Protein AF-A0A382P3W4-F1 (afdb_monomer)

Structure (mmCIF, N/CA/C/O backbone):
data_AF-A0A382P3W4-F1
#
_entry.id   AF-A0A382P3W4-F1
#
loop_
_atom_site.group_PDB
_atom_site.id
_atom_site.type_symbol
_atom_site.label_atom_id
_atom_site.label_alt_id
_atom_site.label_comp_id
_atom_site.label_asym_id
_atom_site.label_entity_id
_atom_site.label_seq_id
_atom_site.pdbx_PDB_ins_code
_atom_site.Cartn_x
_atom_site.Cartn_y
_atom_site.Cartn_z
_atom_site.occupancy
_atom_site.B_iso_or_equiv
_atom_site.auth_seq_id
_atom_site.auth_comp_id
_atom_site.auth_asym_id
_atom_site.auth_atom_id
_atom_site.pdbx_PDB_model_num
ATOM 1 N N . MET A 1 1 ? 17.379 -2.092 105.786 1.00 40.69 1 MET A N 1
ATOM 2 C CA . MET A 1 1 ? 16.677 -1.583 104.589 1.00 40.69 1 MET A CA 1
ATOM 3 C C . MET A 1 1 ? 16.853 -2.640 103.509 1.00 40.69 1 MET A C 1
ATOM 5 O O . MET A 1 1 ? 17.850 -2.628 102.807 1.00 40.69 1 MET A O 1
ATOM 9 N N . GLU A 1 2 ? 15.965 -3.634 103.478 1.00 34.41 2 GLU A N 1
ATOM 10 C CA . GLU A 1 2 ? 16.071 -4.791 102.579 1.00 34.41 2 GLU A CA 1
ATOM 11 C C . GLU A 1 2 ? 14.958 -4.724 101.532 1.00 34.41 2 GLU A C 1
ATOM 13 O O . GLU A 1 2 ? 13.775 -4.706 101.871 1.00 34.41 2 GLU A O 1
ATOM 18 N N . ARG A 1 3 ? 15.335 -4.650 100.251 1.00 33.38 3 ARG A N 1
ATOM 19 C CA . ARG A 1 3 ? 14.408 -4.765 99.121 1.00 33.38 3 ARG A CA 1
ATOM 20 C C . ARG A 1 3 ? 14.291 -6.238 98.740 1.00 33.38 3 ARG A C 1
ATOM 22 O O . ARG A 1 3 ? 15.259 -6.827 98.272 1.00 33.38 3 ARG A O 1
ATOM 29 N N . ARG A 1 4 ? 13.098 -6.810 98.900 1.00 34.62 4 ARG A N 1
ATOM 30 C CA . ARG A 1 4 ? 12.712 -8.078 98.268 1.00 34.62 4 ARG A CA 1
ATOM 31 C C . ARG A 1 4 ? 12.120 -7.775 96.892 1.00 34.62 4 ARG A C 1
ATOM 33 O O . ARG A 1 4 ? 11.232 -6.933 96.788 1.00 34.62 4 ARG A O 1
ATOM 40 N N . VAL A 1 5 ? 12.608 -8.452 95.857 1.00 36.97 5 VAL A N 1
ATOM 41 C CA . VAL A 1 5 ? 12.031 -8.441 94.504 1.00 36.97 5 VAL A CA 1
ATOM 42 C C . VAL A 1 5 ? 11.387 -9.805 94.271 1.00 36.97 5 VAL A C 1
ATOM 44 O O . VAL A 1 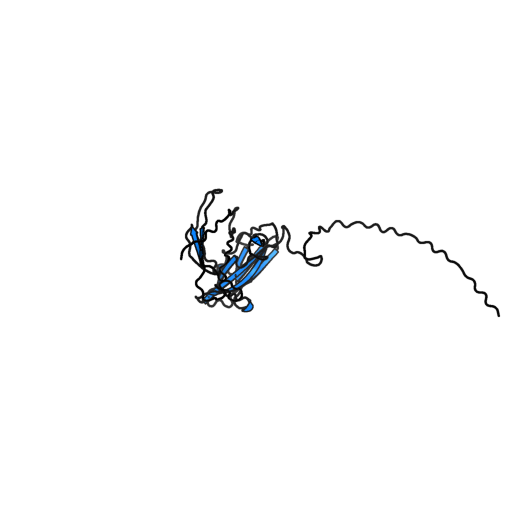5 ? 12.025 -10.830 94.500 1.00 36.97 5 VAL A O 1
ATOM 47 N N . ALA A 1 6 ? 10.122 -9.813 93.853 1.00 33.41 6 ALA A N 1
ATOM 48 C CA . ALA A 1 6 ? 9.396 -11.011 93.443 1.00 33.41 6 ALA A CA 1
ATOM 49 C C . ALA A 1 6 ? 9.406 -11.115 91.909 1.00 33.41 6 ALA A C 1
ATOM 51 O O . ALA A 1 6 ? 9.154 -10.122 91.228 1.00 33.41 6 ALA A O 1
ATOM 52 N N . LEU A 1 7 ? 9.682 -12.308 91.375 1.00 31.94 7 LEU A N 1
ATOM 53 C CA . LEU A 1 7 ? 9.477 -12.637 89.961 1.00 31.94 7 LEU A CA 1
ATOM 54 C C . LEU A 1 7 ? 8.083 -13.251 89.784 1.00 31.94 7 LEU A C 1
ATOM 56 O O . LEU A 1 7 ? 7.731 -14.191 90.495 1.00 31.94 7 LEU A O 1
ATOM 60 N N . ALA A 1 8 ? 7.325 -12.759 88.805 1.00 31.58 8 ALA A N 1
ATOM 61 C CA . ALA A 1 8 ? 6.090 -13.376 88.331 1.00 31.58 8 ALA A CA 1
ATOM 62 C C . ALA A 1 8 ? 6.316 -13.939 86.920 1.00 31.58 8 ALA A C 1
ATOM 64 O O . ALA A 1 8 ? 6.800 -13.229 86.039 1.00 31.58 8 ALA A O 1
ATOM 65 N N . LEU A 1 9 ? 5.971 -15.213 86.713 1.00 30.81 9 LEU A N 1
ATOM 66 C CA . LEU A 1 9 ? 5.936 -15.858 85.399 1.00 30.81 9 LEU A CA 1
ATOM 67 C C . LEU A 1 9 ? 4.521 -15.709 84.820 1.00 30.81 9 LEU A C 1
ATOM 69 O O . LEU A 1 9 ? 3.561 -16.193 85.418 1.00 30.81 9 LEU A O 1
ATOM 73 N N . GLY A 1 10 ? 4.389 -15.051 83.668 1.00 32.00 10 GLY A N 1
ATOM 74 C CA . GLY A 1 10 ? 3.145 -14.995 82.896 1.00 32.00 10 GLY A CA 1
ATOM 75 C C . GLY A 1 10 ? 3.187 -15.986 81.733 1.00 32.00 10 GLY A C 1
ATOM 76 O O . GLY A 1 10 ? 4.099 -15.932 80.913 1.00 32.00 10 GLY A O 1
ATOM 77 N N . VAL A 1 11 ? 2.206 -16.887 81.662 1.00 36.84 11 VAL A N 1
ATOM 78 C CA . VAL A 1 11 ? 1.989 -17.797 80.526 1.00 36.84 11 VAL A CA 1
ATOM 79 C C . VAL A 1 11 ? 1.172 -17.061 79.462 1.00 36.84 11 VAL A C 1
ATOM 81 O O . VAL A 1 11 ? 0.103 -16.538 79.766 1.00 36.84 11 VAL A O 1
ATOM 84 N N . ILE A 1 12 ? 1.660 -17.027 78.220 1.00 37.22 12 ILE A N 1
ATOM 85 C CA . ILE A 1 12 ? 0.939 -16.471 77.067 1.00 37.22 12 ILE A CA 1
ATOM 86 C C . ILE A 1 12 ? 0.328 -17.632 76.277 1.00 37.22 12 ILE A C 1
ATOM 88 O O . ILE A 1 12 ? 1.046 -18.462 75.726 1.00 37.22 12 ILE A O 1
ATOM 92 N N . THR A 1 13 ? -1.000 -17.683 76.208 1.00 38.38 13 THR A N 1
ATOM 93 C CA . THR A 1 13 ? -1.757 -18.549 75.294 1.00 38.38 13 THR A CA 1
ATOM 94 C C . THR A 1 13 ? -1.927 -17.860 73.941 1.00 38.38 13 THR A C 1
ATOM 96 O O . THR A 1 13 ? -2.523 -16.787 73.867 1.00 38.38 13 THR A O 1
ATOM 99 N N . THR A 1 14 ? -1.433 -18.473 72.866 1.00 38.75 14 THR A N 1
ATOM 100 C CA . THR A 1 14 ? -1.623 -18.022 71.480 1.00 38.75 14 THR A CA 1
ATOM 101 C C . THR A 1 14 ? -2.891 -18.633 70.875 1.00 38.75 14 THR A C 1
ATOM 103 O O . THR A 1 14 ? -3.050 -19.850 70.837 1.00 38.75 14 THR A O 1
ATOM 106 N N . ALA A 1 15 ? -3.798 -17.787 70.379 1.00 41.94 15 ALA A N 1
ATOM 107 C CA . ALA A 1 15 ? -4.936 -18.198 69.558 1.00 41.94 15 ALA A CA 1
ATOM 108 C C . ALA A 1 15 ? -4.537 -18.159 68.072 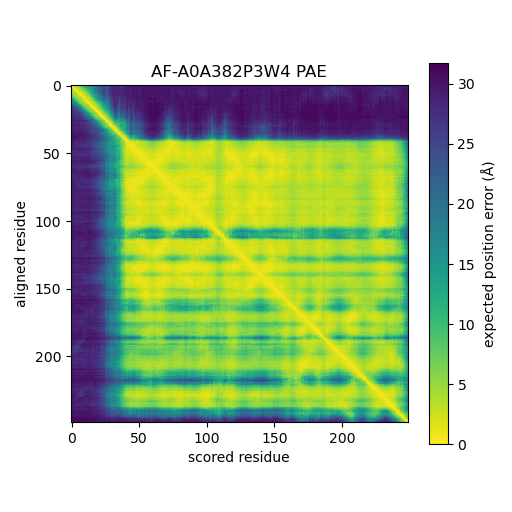1.00 41.94 15 ALA A C 1
ATOM 110 O O . ALA A 1 15 ? -4.034 -17.144 67.591 1.00 41.94 15 ALA A O 1
ATOM 111 N N . ALA A 1 16 ? -4.743 -19.262 67.349 1.00 39.56 16 ALA A N 1
ATOM 112 C CA . ALA A 1 16 ? -4.451 -19.363 65.922 1.00 39.56 16 ALA A CA 1
ATOM 113 C C . ALA A 1 16 ? -5.629 -18.829 65.089 1.00 39.56 16 ALA A C 1
ATOM 115 O O . ALA A 1 16 ? -6.742 -19.342 65.183 1.00 39.56 16 ALA A O 1
ATOM 116 N N . VAL A 1 17 ? -5.375 -17.816 64.257 1.00 42.81 17 VAL A N 1
ATOM 117 C CA . VAL A 1 17 ? -6.315 -17.325 63.238 1.00 42.81 17 VAL A CA 1
ATOM 118 C C . VAL A 1 17 ? -6.066 -18.097 61.945 1.00 42.81 17 VAL A C 1
ATOM 120 O O . VAL A 1 17 ? -4.972 -18.051 61.386 1.00 42.81 17 VAL A O 1
ATOM 123 N N . SER A 1 18 ? -7.075 -18.822 61.470 1.00 41.94 18 SER A N 1
ATOM 124 C CA . SER A 1 18 ? -7.036 -19.532 60.191 1.00 41.94 18 SER A CA 1
ATOM 125 C C . SER A 1 18 ? -7.330 -18.554 59.051 1.00 41.94 18 SER A C 1
ATOM 127 O O . SER A 1 18 ? -8.461 -18.104 58.895 1.00 41.94 18 SER A O 1
ATOM 129 N N . ILE A 1 19 ? -6.319 -18.216 58.248 1.00 47.69 19 ILE A N 1
ATOM 130 C CA . ILE A 1 19 ? -6.498 -17.461 57.002 1.00 47.69 19 ILE A CA 1
ATOM 131 C C . ILE A 1 19 ? -6.878 -18.465 55.912 1.00 47.69 19 ILE A C 1
ATOM 133 O O . ILE A 1 19 ? -6.035 -19.218 55.426 1.00 47.69 19 ILE A O 1
ATOM 137 N N . SER A 1 20 ? -8.151 -18.505 55.530 1.00 46.34 20 SER A N 1
ATOM 138 C CA . SER A 1 20 ? -8.596 -19.230 54.340 1.00 46.34 20 SER A CA 1
ATOM 139 C C . SER A 1 20 ? -8.242 -18.416 53.093 1.00 46.34 20 SER A C 1
ATOM 141 O O . SER A 1 20 ? -8.909 -17.429 52.783 1.00 46.34 20 SER A O 1
ATOM 143 N N . ALA A 1 21 ? -7.185 -18.818 52.389 1.00 45.47 21 ALA A N 1
ATOM 144 C CA . ALA A 1 21 ? -6.841 -18.278 51.079 1.00 45.47 21 ALA A CA 1
ATOM 145 C C . ALA A 1 21 ? -7.735 -18.926 50.012 1.00 45.47 21 ALA A C 1
ATOM 147 O O . ALA A 1 21 ? -7.603 -20.114 49.721 1.00 45.47 21 ALA A O 1
ATOM 148 N N . ILE A 1 22 ? -8.652 -18.155 49.430 1.00 46.03 22 ILE A N 1
ATOM 149 C CA . ILE A 1 22 ? -9.324 -18.550 48.189 1.00 46.03 22 ILE A CA 1
ATOM 150 C C . ILE A 1 22 ? -8.324 -18.282 47.054 1.00 46.03 22 ILE A C 1
ATOM 152 O O . ILE A 1 22 ? -7.897 -17.134 46.910 1.00 46.03 22 ILE A O 1
ATOM 156 N N . PRO A 1 23 ? -7.915 -19.278 46.249 1.00 48.25 23 PRO A N 1
ATOM 157 C CA . PRO A 1 23 ? -7.100 -19.000 45.078 1.00 48.25 23 PRO A CA 1
ATOM 158 C C . PRO A 1 23 ? -7.958 -18.275 44.036 1.00 48.25 23 PRO A C 1
ATOM 160 O O . PRO A 1 23 ? -8.970 -18.794 43.565 1.00 48.25 23 PRO A O 1
ATOM 163 N N . LEU A 1 24 ? -7.551 -17.059 43.679 1.00 41.38 24 LEU A N 1
ATOM 164 C CA . LEU A 1 24 ? -8.133 -16.283 42.590 1.00 41.38 24 LEU A CA 1
ATOM 165 C C . LEU A 1 24 ? -7.710 -16.924 41.255 1.00 41.38 24 LEU A C 1
ATOM 167 O O . LEU A 1 24 ? -6.640 -16.634 40.724 1.00 41.38 24 LEU A O 1
ATOM 171 N N . GLN A 1 25 ? -8.520 -17.833 40.716 1.00 50.22 25 GLN A N 1
ATOM 172 C CA . GLN A 1 25 ? -8.322 -18.359 39.363 1.00 50.22 25 GLN A CA 1
ATOM 173 C C . GLN A 1 25 ? -8.810 -17.331 38.332 1.00 50.22 25 GLN A C 1
ATOM 175 O O . GLN A 1 25 ? -9.924 -17.428 37.834 1.00 50.22 25 GLN A O 1
ATOM 180 N N . ALA A 1 26 ? -7.995 -16.314 38.041 1.00 45.06 26 ALA A N 1
ATOM 181 C CA . ALA A 1 26 ? -8.271 -15.363 36.957 1.00 45.06 26 ALA A CA 1
ATOM 182 C C . ALA A 1 26 ? -6.999 -14.705 36.390 1.00 45.06 26 ALA A C 1
ATOM 184 O O . ALA A 1 26 ? -6.986 -13.514 36.092 1.00 45.06 26 ALA A O 1
ATOM 185 N N . GLN A 1 27 ? -5.910 -15.460 36.243 1.00 43.75 27 GLN A N 1
ATOM 186 C CA . GLN A 1 27 ? -4.739 -15.004 35.491 1.00 43.75 27 GLN A CA 1
ATOM 187 C C . GLN A 1 27 ? -4.311 -16.117 34.541 1.00 43.75 27 GLN A C 1
ATOM 189 O O . GLN A 1 27 ? -3.552 -17.015 34.896 1.00 43.75 27 GLN A O 1
ATOM 194 N N . SER A 1 28 ? -4.846 -16.086 33.322 1.00 42.62 28 SER A N 1
ATOM 195 C CA . SER A 1 28 ? -4.280 -16.840 32.209 1.00 42.62 28 SER A CA 1
ATOM 196 C C . SER A 1 28 ? -2.929 -16.214 31.861 1.00 42.62 28 SER A C 1
ATOM 198 O O . SER A 1 28 ? -2.849 -15.237 31.117 1.00 42.62 28 SER A O 1
ATOM 200 N N . PHE A 1 29 ? -1.864 -16.745 32.455 1.00 47.16 29 PHE A N 1
ATOM 201 C CA . PHE A 1 29 ? -0.493 -16.413 32.095 1.00 47.16 29 PHE A CA 1
ATOM 202 C C . PHE A 1 29 ? -0.205 -16.951 30.689 1.00 47.16 29 PHE A C 1
ATOM 204 O O . PHE A 1 29 ? -0.237 -18.161 30.479 1.00 47.16 29 PHE A O 1
ATOM 211 N N . ILE A 1 30 ? 0.108 -16.070 29.736 1.00 46.91 30 ILE A N 1
ATOM 212 C CA . ILE A 1 30 ? 0.770 -16.467 28.487 1.00 46.91 30 ILE A CA 1
ATOM 213 C C . ILE A 1 30 ? 2.276 -16.262 28.706 1.00 46.91 30 ILE A C 1
ATOM 215 O O . ILE A 1 30 ? 2.705 -15.112 28.841 1.00 46.91 30 ILE A O 1
ATOM 219 N N . PRO A 1 31 ? 3.097 -17.327 28.779 1.00 42.88 31 PRO A N 1
ATOM 220 C CA . PRO A 1 31 ? 4.537 -17.187 28.959 1.00 42.88 31 PRO A CA 1
ATOM 221 C C . PRO A 1 31 ? 5.157 -16.430 27.776 1.00 42.88 31 PRO A C 1
ATOM 223 O O . PRO A 1 31 ? 4.953 -16.790 26.619 1.00 42.88 31 PRO A O 1
ATOM 226 N N . GLY A 1 32 ? 5.942 -15.389 28.051 1.00 49.78 32 GLY A N 1
ATOM 227 C CA . GLY A 1 32 ? 6.683 -14.648 27.032 1.00 49.78 32 GLY A CA 1
ATOM 228 C C . GLY A 1 32 ? 7.863 -13.887 27.633 1.00 49.78 32 GLY A C 1
ATOM 229 O O . GLY A 1 32 ? 7.818 -13.478 28.788 1.00 49.78 32 GLY A O 1
ATOM 230 N N . ALA A 1 33 ? 8.913 -13.673 26.837 1.00 48.56 33 ALA A N 1
ATOM 231 C CA . ALA A 1 33 ? 10.212 -13.122 27.252 1.00 48.56 33 ALA A CA 1
ATOM 232 C C . ALA A 1 33 ? 10.212 -11.677 27.820 1.00 48.56 33 ALA A C 1
ATOM 234 O O . ALA A 1 33 ? 11.281 -11.125 28.050 1.00 48.56 33 ALA A O 1
ATOM 235 N N . ALA A 1 34 ? 9.048 -11.052 28.029 1.00 47.75 34 ALA A N 1
ATOM 236 C CA . ALA A 1 34 ? 8.911 -9.625 28.345 1.00 47.75 34 ALA A CA 1
ATOM 237 C C . ALA A 1 34 ? 8.453 -9.310 29.789 1.00 47.75 34 ALA A C 1
ATOM 239 O O . ALA A 1 34 ? 8.269 -8.143 30.119 1.00 47.75 34 ALA A O 1
ATOM 240 N N . GLY A 1 35 ? 8.300 -10.311 30.665 1.00 46.81 35 GLY A N 1
ATOM 241 C CA . GLY A 1 35 ? 7.974 -10.094 32.085 1.00 46.81 35 GLY A CA 1
ATOM 242 C C . GLY A 1 35 ? 6.530 -9.639 32.368 1.00 46.81 35 GLY A C 1
ATOM 243 O O . GLY A 1 35 ? 5.686 -9.613 31.477 1.00 46.81 35 GLY A O 1
ATOM 244 N N . THR A 1 36 ? 6.246 -9.335 33.641 1.00 45.81 36 THR A N 1
ATOM 245 C CA . THR A 1 36 ? 4.898 -9.099 34.207 1.00 45.81 36 THR A CA 1
ATOM 246 C C . THR A 1 36 ? 4.382 -7.661 34.099 1.00 45.81 36 THR A C 1
ATOM 248 O O . THR A 1 36 ? 3.189 -7.444 34.273 1.00 45.81 36 THR A O 1
ATOM 251 N N . GLU A 1 37 ? 5.246 -6.695 33.778 1.00 48.22 37 GLU A N 1
ATOM 252 C CA . GLU A 1 37 ? 4.906 -5.258 33.742 1.00 48.22 37 GLU A CA 1
ATOM 253 C C . GLU A 1 37 ? 4.649 -4.724 32.324 1.00 48.22 37 GLU A C 1
ATOM 255 O O . GLU A 1 37 ? 4.260 -3.572 32.140 1.00 48.22 37 GLU A O 1
ATOM 260 N N . MET A 1 38 ? 4.867 -5.547 31.296 1.00 48.28 38 MET A N 1
ATOM 261 C CA . MET A 1 38 ? 4.610 -5.157 29.916 1.00 48.28 38 MET A CA 1
ATOM 262 C C . MET A 1 38 ? 3.224 -5.653 29.514 1.00 48.28 38 MET A C 1
ATOM 264 O O . MET A 1 38 ? 3.012 -6.855 29.338 1.00 48.28 38 MET A O 1
ATOM 268 N N . VAL A 1 39 ? 2.276 -4.730 29.329 1.00 51.50 39 VAL A N 1
ATOM 269 C CA . VAL A 1 39 ? 1.021 -5.052 28.645 1.00 51.50 39 VAL A CA 1
ATOM 270 C C . VAL A 1 39 ? 1.401 -5.546 27.250 1.00 51.50 39 VAL A C 1
ATOM 272 O O . VAL A 1 39 ? 1.804 -4.779 26.378 1.00 51.50 39 VAL A O 1
ATOM 275 N N . ARG A 1 40 ? 1.340 -6.864 27.033 1.00 60.84 40 ARG A N 1
ATOM 276 C CA . ARG A 1 40 ? 1.383 -7.412 25.678 1.00 60.84 40 ARG A CA 1
ATOM 277 C C . ARG A 1 40 ? 0.125 -6.904 24.992 1.00 60.84 40 ARG A C 1
ATOM 279 O O . ARG A 1 40 ? -0.949 -7.407 25.296 1.00 60.84 40 ARG A O 1
ATOM 286 N N . ASN A 1 41 ? 0.260 -5.937 24.096 1.00 76.06 41 ASN A N 1
ATOM 287 C CA . ASN A 1 41 ? -0.849 -5.516 23.236 1.00 76.06 41 ASN A CA 1
ATOM 288 C C . ASN A 1 41 ? -1.150 -6.576 22.165 1.00 76.06 41 ASN A C 1
ATOM 290 O O . ASN A 1 41 ? -2.241 -6.612 21.623 1.00 76.06 41 ASN A O 1
ATOM 294 N N . LEU A 1 42 ? -0.204 -7.487 21.905 1.00 87.81 42 LEU A N 1
ATOM 295 C CA . LEU A 1 42 ? -0.415 -8.600 20.987 1.00 87.81 42 LEU A CA 1
ATOM 296 C C . LEU A 1 42 ? -1.250 -9.713 21.633 1.00 87.81 42 LEU A C 1
ATOM 298 O O . LEU A 1 42 ? -0.937 -10.181 22.740 1.00 87.81 42 LEU A O 1
ATOM 302 N N . ARG A 1 43 ? -2.282 -10.164 20.921 1.00 89.69 43 ARG A N 1
ATOM 303 C CA . ARG A 1 43 ? -3.161 -11.293 21.280 1.00 89.69 43 ARG A CA 1
ATOM 304 C C . ARG A 1 43 ? -3.349 -12.201 20.062 1.00 89.69 43 ARG A C 1
ATOM 306 O O . ARG A 1 43 ? -3.065 -11.758 18.961 1.00 89.69 43 ARG A O 1
ATOM 313 N N . PRO A 1 44 ? -3.809 -13.453 20.221 1.00 91.06 44 PRO A N 1
ATOM 314 C CA . PRO A 1 44 ? -4.176 -14.287 19.074 1.00 91.06 44 PRO A CA 1
ATOM 315 C C . PRO A 1 44 ? -5.210 -13.621 18.150 1.00 91.06 44 PRO A C 1
ATOM 317 O O . PRO A 1 44 ? -5.002 -13.584 16.939 1.00 91.06 44 PRO A O 1
ATOM 320 N N . SER A 1 45 ? -6.258 -13.035 18.734 1.00 94.19 45 SER A N 1
ATOM 321 C CA . SER A 1 45 ? -7.378 -12.385 18.045 1.00 94.19 45 SER A CA 1
ATOM 322 C C . SER A 1 45 ? -8.029 -11.291 18.911 1.00 94.19 45 SER A C 1
ATOM 324 O O . SER A 1 45 ? -7.688 -11.138 20.096 1.00 94.19 45 SER A O 1
ATOM 326 N N . GLY A 1 46 ? -8.982 -10.555 18.333 1.00 91.69 46 GLY A N 1
ATOM 327 C CA . GLY A 1 46 ? -9.811 -9.541 18.987 1.00 91.69 46 GLY A CA 1
ATOM 328 C C . GLY A 1 46 ? -9.079 -8.235 19.289 1.00 91.69 46 GLY A C 1
ATOM 329 O O . GLY A 1 46 ? -9.414 -7.548 20.254 1.00 91.69 46 GLY A O 1
ATOM 330 N N . GLN A 1 47 ? -8.006 -7.930 18.562 1.00 93.00 47 GLN A N 1
ATOM 331 C CA . GLN A 1 47 ? -7.280 -6.662 18.643 1.00 93.00 47 GLN A CA 1
ATOM 332 C C . GLN A 1 47 ? -7.487 -5.844 17.368 1.00 93.00 47 GLN A C 1
ATOM 334 O O . GLN A 1 47 ? -7.762 -6.409 16.313 1.00 93.00 47 GLN A O 1
ATOM 339 N N . PRO A 1 48 ? -7.336 -4.514 17.428 1.00 94.62 48 PRO A N 1
ATOM 340 C CA . PRO A 1 48 ? -7.506 -3.682 16.249 1.00 94.62 48 PRO A CA 1
ATOM 341 C C . PRO A 1 48 ? -6.326 -3.808 15.280 1.00 94.62 48 PRO A C 1
ATOM 343 O O . PRO A 1 48 ? -5.221 -4.248 15.626 1.00 94.62 48 PRO A O 1
ATOM 346 N N . VAL A 1 49 ? -6.549 -3.295 14.074 1.00 96.56 49 VAL A N 1
ATOM 347 C CA . VAL A 1 49 ? -5.481 -2.887 13.166 1.00 96.56 49 VAL A CA 1
ATOM 348 C C . VAL A 1 49 ? -5.268 -1.377 13.257 1.00 96.56 49 VAL A C 1
ATOM 350 O O . VAL A 1 49 ? -6.213 -0.593 13.225 1.00 96.56 49 VAL A O 1
ATOM 353 N N . ILE A 1 50 ? -4.006 -0.969 13.391 1.00 97.19 50 ILE A N 1
ATOM 354 C CA . ILE A 1 50 ? -3.613 0.434 13.530 1.00 97.19 50 ILE A CA 1
ATOM 355 C C . ILE A 1 50 ? -3.048 0.938 12.195 1.00 97.19 50 ILE A C 1
ATOM 357 O O . ILE A 1 50 ? -2.028 0.392 11.756 1.00 97.19 50 ILE A O 1
ATOM 361 N N . PRO A 1 51 ? -3.648 1.965 11.561 1.00 98.31 51 PRO A N 1
ATOM 362 C CA . PRO A 1 51 ? -3.074 2.608 10.386 1.00 98.31 51 PRO A CA 1
ATOM 363 C C . PRO A 1 51 ? -1.891 3.490 10.800 1.00 98.31 51 PRO A C 1
ATOM 365 O O . PRO A 1 51 ? -1.889 4.106 11.869 1.00 98.31 51 PRO A O 1
ATOM 368 N N . LEU A 1 52 ? -0.851 3.531 9.971 1.00 98.12 52 LEU A N 1
ATOM 369 C CA . LEU A 1 52 ? 0.415 4.191 10.282 1.00 98.12 52 LEU A CA 1
ATOM 370 C C . LEU A 1 52 ? 0.926 4.974 9.072 1.00 98.12 52 LEU A C 1
ATOM 372 O O . LEU A 1 52 ? 0.901 4.487 7.946 1.00 98.12 52 LEU A O 1
ATOM 376 N N . PHE A 1 53 ? 1.442 6.173 9.326 1.00 98.00 53 PHE A N 1
ATOM 377 C CA . PHE A 1 53 ? 2.206 6.949 8.361 1.00 98.00 53 PHE A CA 1
ATOM 378 C C . PHE A 1 53 ? 3.680 6.600 8.548 1.00 98.00 53 PHE A C 1
ATOM 380 O O . PHE A 1 53 ? 4.256 6.862 9.607 1.00 98.00 53 PHE A O 1
ATOM 387 N N . ASP A 1 54 ? 4.268 5.951 7.547 1.00 95.88 54 ASP A N 1
ATOM 388 C CA . ASP A 1 54 ? 5.670 5.529 7.588 1.00 95.88 54 ASP A CA 1
ATOM 389 C C . ASP A 1 54 ? 6.624 6.651 7.173 1.00 95.88 54 ASP A C 1
ATOM 391 O O . ASP A 1 54 ? 7.800 6.615 7.532 1.00 95.88 54 ASP A O 1
ATOM 395 N N . GLY A 1 55 ? 6.112 7.644 6.445 1.00 96.56 55 GLY A N 1
ATOM 396 C CA . GLY A 1 55 ? 6.855 8.812 5.999 1.00 96.56 55 GLY A CA 1
ATOM 397 C C . GLY A 1 55 ? 6.524 9.204 4.564 1.00 96.56 55 GLY A C 1
ATOM 398 O O . GLY A 1 55 ? 5.647 8.622 3.925 1.00 96.56 55 GLY A O 1
ATOM 399 N N . TRP A 1 56 ? 7.231 10.203 4.052 1.00 96.56 56 TRP A N 1
ATOM 400 C CA . TRP A 1 56 ? 7.019 10.753 2.716 1.00 96.56 56 TRP A CA 1
ATOM 401 C C . TRP A 1 56 ? 8.302 10.752 1.893 1.00 96.56 56 TRP A C 1
ATOM 403 O O . TRP A 1 56 ? 9.396 10.742 2.448 1.00 96.56 56 TRP A O 1
ATOM 413 N N . TYR A 1 57 ? 8.192 10.789 0.570 1.00 94.94 57 TYR A N 1
ATOM 414 C CA . TYR A 1 57 ? 9.347 10.874 -0.323 1.00 94.94 57 TYR A CA 1
ATOM 415 C C . TYR A 1 57 ? 9.050 11.771 -1.536 1.00 94.94 57 TYR A C 1
ATOM 417 O O . TYR A 1 57 ? 7.912 11.803 -2.008 1.00 94.94 57 TYR A O 1
ATOM 425 N N . PRO A 1 58 ? 10.049 12.520 -2.038 1.00 93.94 58 PRO A N 1
ATOM 426 C CA . PRO A 1 58 ? 9.893 13.337 -3.236 1.00 93.94 58 PRO A CA 1
ATOM 427 C C . PRO A 1 58 ? 9.978 12.485 -4.508 1.00 93.94 58 PRO A C 1
ATOM 429 O O . PRO A 1 58 ? 10.774 11.547 -4.583 1.00 93.94 58 PRO A O 1
ATOM 432 N N . ASN A 1 59 ? 9.209 12.862 -5.527 1.00 92.19 59 ASN A N 1
ATOM 433 C CA . ASN A 1 59 ? 9.295 12.308 -6.875 1.00 92.19 59 ASN A CA 1
ATOM 434 C C . ASN A 1 59 ? 10.016 13.285 -7.829 1.00 92.19 59 ASN A C 1
ATOM 436 O O . ASN A 1 59 ? 10.019 14.495 -7.587 1.00 92.19 59 ASN A O 1
ATOM 440 N N . PRO A 1 60 ? 10.609 12.800 -8.941 1.00 90.00 60 PRO A N 1
ATOM 441 C CA . PRO A 1 60 ? 11.328 13.655 -9.895 1.00 90.00 60 PRO A CA 1
ATOM 442 C C . PRO A 1 60 ? 10.479 14.749 -10.558 1.00 90.00 60 PRO A C 1
ATOM 444 O O . PRO A 1 60 ? 11.017 15.771 -10.976 1.00 90.00 60 PRO A O 1
ATOM 447 N N . ASP A 1 61 ? 9.166 14.542 -10.664 1.00 91.88 61 ASP A N 1
ATOM 448 C CA . ASP A 1 61 ? 8.211 15.498 -11.236 1.00 91.88 61 ASP A CA 1
ATOM 449 C C . ASP A 1 61 ? 7.745 16.575 -10.235 1.00 91.88 61 ASP A C 1
ATOM 451 O O . ASP A 1 61 ? 6.932 17.432 -10.580 1.00 91.88 61 ASP A O 1
ATOM 455 N N . GLY A 1 62 ? 8.271 16.550 -9.005 1.00 93.06 62 GLY A N 1
ATOM 456 C CA . GLY A 1 62 ? 7.922 17.471 -7.924 1.00 93.06 62 GLY A CA 1
ATOM 457 C C . GLY A 1 62 ? 6.692 17.058 -7.111 1.00 93.06 62 GLY A C 1
ATOM 458 O O . GLY A 1 62 ? 6.356 17.749 -6.148 1.00 93.06 62 GLY A O 1
ATOM 459 N N . SER A 1 63 ? 6.016 15.962 -7.473 1.00 94.62 63 SER A N 1
ATOM 460 C CA . SER A 1 63 ? 5.004 15.347 -6.611 1.00 94.62 63 SER A CA 1
ATOM 461 C C . SER A 1 63 ? 5.666 14.673 -5.405 1.00 94.62 63 SER A C 1
ATOM 463 O O . SER A 1 63 ? 6.888 14.496 -5.355 1.00 94.62 63 SER A O 1
ATOM 465 N N . HIS A 1 64 ? 4.865 14.294 -4.414 1.00 95.31 64 HIS A N 1
ATOM 466 C CA . HIS A 1 64 ? 5.357 13.596 -3.231 1.00 95.31 64 HIS A CA 1
ATOM 467 C C . HIS A 1 64 ? 4.498 12.375 -2.939 1.00 95.31 64 HIS A C 1
ATOM 469 O O . HIS A 1 64 ? 3.272 12.455 -2.940 1.00 95.31 64 HIS A O 1
ATOM 475 N N . GLY A 1 65 ? 5.139 11.248 -2.647 1.00 95.06 65 GLY A N 1
ATOM 476 C CA . GLY A 1 65 ? 4.446 10.072 -2.144 1.00 95.06 65 GLY A CA 1
ATOM 477 C C . GLY A 1 65 ? 4.358 10.090 -0.624 1.00 95.06 65 GLY A C 1
ATOM 478 O O . GLY A 1 65 ? 5.352 10.316 0.064 1.00 95.06 65 GLY A O 1
ATOM 479 N N . LEU A 1 66 ? 3.166 9.828 -0.099 1.00 96.69 66 LEU A N 1
ATOM 480 C CA . LEU A 1 66 ? 2.873 9.620 1.314 1.00 96.69 66 LEU A CA 1
ATOM 481 C C . LEU A 1 66 ? 2.689 8.123 1.546 1.00 96.69 66 LEU A C 1
ATOM 483 O O . LEU A 1 66 ? 1.738 7.535 1.039 1.00 96.69 66 LEU A O 1
ATOM 487 N N . CYS A 1 67 ? 3.608 7.509 2.284 1.00 95.44 67 CYS A N 1
ATOM 488 C CA . CYS A 1 67 ? 3.669 6.066 2.465 1.00 95.44 67 CYS A CA 1
ATOM 489 C C . CYS A 1 67 ? 2.910 5.629 3.718 1.00 95.44 67 CYS A C 1
ATOM 491 O O . CYS A 1 67 ? 3.193 6.112 4.822 1.00 95.44 67 CYS A O 1
ATOM 493 N N . PHE A 1 68 ? 1.998 4.671 3.564 1.00 97.50 68 PHE A N 1
ATOM 494 C CA . PHE A 1 68 ? 1.181 4.163 4.660 1.00 97.50 68 PHE A CA 1
ATOM 495 C C . PHE A 1 68 ? 1.399 2.670 4.883 1.00 97.50 68 PHE A C 1
ATOM 497 O O . PHE A 1 68 ? 1.429 1.861 3.952 1.00 97.50 68 PHE A O 1
ATOM 504 N N . GLY A 1 69 ? 1.507 2.302 6.151 1.00 96.25 69 GLY A N 1
ATOM 505 C CA . GLY A 1 69 ? 1.599 0.929 6.622 1.00 96.25 69 GLY A CA 1
ATOM 506 C C . GLY A 1 69 ? 0.547 0.654 7.684 1.00 96.25 69 GLY A C 1
ATOM 507 O O . GLY A 1 69 ? -0.188 1.545 8.106 1.00 96.25 69 GLY A O 1
ATOM 508 N N . TYR A 1 70 ? 0.486 -0.579 8.164 1.00 97.31 70 TYR A N 1
ATOM 509 C CA . TYR A 1 70 ? -0.434 -0.943 9.234 1.00 97.31 70 TYR A CA 1
ATOM 510 C C . TYR A 1 70 ? 0.197 -1.925 10.210 1.00 97.31 70 TYR A C 1
ATOM 512 O O . TYR A 1 70 ? 1.130 -2.664 9.883 1.00 97.31 70 TYR A O 1
ATOM 520 N N . PHE A 1 71 ? -0.351 -1.958 11.422 1.00 95.69 71 PHE A N 1
ATOM 521 C CA . PHE A 1 71 ? -0.007 -2.942 12.435 1.00 95.69 71 PHE A CA 1
ATOM 522 C C . PHE A 1 71 ? -1.274 -3.635 12.924 1.00 95.69 71 PHE A C 1
ATOM 524 O O . PHE A 1 71 ? -2.044 -3.067 13.695 1.00 95.69 71 PHE A O 1
ATOM 531 N N . ASN A 1 72 ? -1.482 -4.866 12.460 1.00 95.25 72 ASN A N 1
ATOM 532 C CA . ASN A 1 72 ? -2.471 -5.760 13.036 1.00 95.25 72 ASN A CA 1
ATOM 533 C C . ASN A 1 72 ? -1.915 -6.294 14.365 1.00 95.25 72 ASN A C 1
ATOM 535 O O . ASN A 1 72 ? -0.872 -6.947 14.384 1.00 95.25 72 ASN A O 1
ATOM 539 N N . LEU A 1 73 ? -2.581 -5.983 15.477 1.00 93.06 73 LEU A N 1
ATOM 540 C CA . LEU A 1 73 ? -2.153 -6.413 16.811 1.00 93.06 73 LEU A CA 1
ATOM 541 C C . LEU A 1 73 ? -2.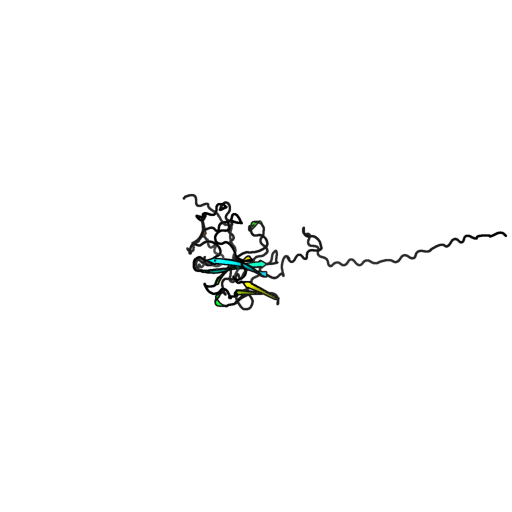533 -7.878 17.120 1.00 93.06 73 LEU A C 1
ATOM 543 O O . LEU A 1 73 ? -2.254 -8.373 18.217 1.00 93.06 73 LEU A O 1
ATOM 547 N N . ASN A 1 74 ? -3.122 -8.585 16.154 1.00 93.44 74 ASN A N 1
ATOM 548 C CA . ASN A 1 74 ? -3.436 -10.004 16.233 1.00 93.44 74 ASN A CA 1
ATOM 549 C C . ASN A 1 74 ? -2.294 -10.879 15.708 1.00 93.44 74 ASN A C 1
ATOM 551 O O . ASN A 1 74 ? -1.682 -10.590 14.681 1.00 93.44 74 ASN A O 1
ATOM 555 N N . LEU A 1 75 ? -2.021 -11.976 16.412 1.00 91.62 75 LEU A N 1
ATOM 556 C CA . LEU A 1 75 ? -1.003 -12.964 16.052 1.00 91.62 75 LEU A CA 1
ATOM 557 C C . LEU A 1 75 ? -1.523 -14.011 15.058 1.00 91.62 75 LEU A C 1
ATOM 559 O O . LEU A 1 75 ? -0.716 -14.613 14.359 1.00 91.62 75 LEU A O 1
ATOM 563 N N . GLU A 1 76 ? -2.838 -14.239 15.010 1.00 93.00 76 GLU A N 1
ATOM 564 C CA . GLU A 1 76 ? -3.462 -15.294 14.197 1.00 93.00 76 GLU A CA 1
ATOM 565 C C . GLU A 1 76 ? -4.622 -14.768 13.340 1.00 93.00 76 GLU A C 1
ATOM 567 O O . GLU A 1 76 ? -4.846 -15.258 12.236 1.00 93.00 76 GLU A O 1
ATOM 572 N N . GLU A 1 77 ? -5.349 -13.757 13.819 1.00 94.62 77 GLU A N 1
ATOM 573 C CA . GLU A 1 77 ? -6.521 -13.220 13.127 1.00 94.62 77 GLU A CA 1
ATOM 574 C C . GLU A 1 77 ? -6.168 -12.257 11.987 1.00 94.62 77 GLU A C 1
ATOM 576 O O . GLU A 1 77 ? -5.512 -11.228 12.176 1.00 94.62 77 GLU A O 1
ATOM 581 N N . VAL A 1 78 ? -6.665 -12.588 10.796 1.00 95.25 78 VAL A N 1
ATOM 582 C CA . VAL A 1 78 ? -6.759 -11.671 9.658 1.00 95.25 78 VAL A CA 1
ATOM 583 C C . VAL A 1 78 ? -8.013 -10.822 9.847 1.00 95.25 78 VAL A C 1
ATOM 585 O O . VAL A 1 78 ? -9.087 -11.370 10.086 1.00 95.25 78 VAL A O 1
ATOM 588 N N . LEU A 1 79 ? -7.894 -9.503 9.702 1.00 96.50 79 LEU A N 1
ATOM 589 C CA . LEU A 1 79 ? -9.054 -8.610 9.690 1.00 96.50 79 LEU A CA 1
ATOM 590 C C . LEU A 1 79 ? -9.392 -8.214 8.254 1.00 96.50 79 LEU A C 1
ATOM 592 O O . LEU A 1 79 ? -8.509 -7.813 7.498 1.00 96.50 79 LEU A O 1
ATOM 596 N N . ASP A 1 80 ? -10.669 -8.283 7.890 1.00 97.12 80 ASP A N 1
ATOM 597 C CA . ASP A 1 80 ? -11.182 -7.758 6.625 1.00 97.12 80 ASP A CA 1
ATOM 598 C C . ASP A 1 80 ? -12.041 -6.518 6.908 1.00 97.12 80 ASP A C 1
ATOM 600 O O . ASP A 1 80 ? -13.106 -6.618 7.518 1.00 97.12 80 ASP A O 1
ATOM 604 N N . ILE A 1 81 ? -11.585 -5.346 6.460 1.00 97.50 81 ILE A N 1
ATOM 605 C CA . ILE A 1 81 ? -12.315 -4.075 6.584 1.00 97.50 81 ILE A CA 1
ATOM 606 C C . ILE A 1 81 ? -12.462 -3.482 5.176 1.00 97.50 81 ILE A C 1
ATOM 608 O O . ILE A 1 81 ? -11.510 -2.886 4.657 1.00 97.50 81 ILE A O 1
ATOM 612 N N . PRO A 1 82 ? -13.617 -3.687 4.513 1.00 97.19 82 PRO A N 1
ATOM 613 C CA . PRO A 1 82 ? -13.864 -3.183 3.166 1.00 97.19 82 PRO A CA 1
ATOM 614 C C . PRO A 1 82 ? -13.749 -1.663 3.084 1.00 97.19 82 PRO A C 1
ATOM 616 O O . PRO A 1 82 ? -14.066 -0.971 4.050 1.00 97.19 82 PRO A O 1
ATOM 619 N N . LEU A 1 83 ? -13.373 -1.152 1.908 1.00 98.19 83 LEU A N 1
ATOM 620 C CA . LEU A 1 83 ? -13.442 0.279 1.611 1.00 98.19 83 LEU A CA 1
ATOM 621 C C . LEU A 1 83 ? -14.848 0.823 1.901 1.00 98.19 83 LEU A C 1
ATOM 623 O O . LEU A 1 83 ? -15.848 0.165 1.595 1.00 98.19 83 LEU A O 1
ATOM 627 N N . GLY A 1 84 ? -14.922 2.030 2.457 1.00 97.75 84 GLY A N 1
ATOM 628 C CA . GLY A 1 84 ? -16.183 2.686 2.788 1.00 97.75 84 GLY A CA 1
ATOM 629 C C . GLY A 1 84 ? -16.163 3.326 4.179 1.00 97.75 84 GLY A C 1
ATOM 630 O O . GLY A 1 84 ? -15.110 3.768 4.628 1.00 97.75 84 GLY A O 1
ATOM 631 N N . PRO A 1 85 ? -17.303 3.382 4.896 1.00 97.62 85 PRO A N 1
ATOM 632 C CA . PRO A 1 85 ? -17.429 4.142 6.148 1.00 97.62 85 PRO A CA 1
ATOM 633 C C . PRO A 1 85 ? -16.444 3.764 7.264 1.00 97.62 85 PRO A C 1
ATOM 635 O O . PRO A 1 85 ? -16.215 4.574 8.167 1.00 97.62 85 PRO A O 1
ATOM 638 N N . ASP A 1 86 ? -15.884 2.556 7.195 1.00 98.38 86 ASP A N 1
ATOM 639 C CA . ASP A 1 86 ? -14.972 1.994 8.190 1.00 98.38 86 ASP A CA 1
ATOM 640 C C . ASP A 1 86 ? -13.527 1.859 7.684 1.00 98.38 86 ASP A C 1
ATOM 642 O O . ASP A 1 86 ? -12.642 1.499 8.452 1.00 98.38 86 ASP A O 1
ATOM 646 N N . ASN A 1 87 ? -13.260 2.166 6.413 1.00 98.62 87 ASN A N 1
ATOM 647 C CA . ASN A 1 87 ? -11.919 2.189 5.836 1.00 98.62 87 ASN A CA 1
ATOM 648 C C . ASN A 1 87 ? -11.891 3.180 4.672 1.00 98.62 87 ASN A C 1
ATOM 650 O O . ASN A 1 87 ? -12.282 2.844 3.553 1.00 98.62 87 ASN A O 1
ATOM 654 N N . PHE A 1 88 ? -11.453 4.404 4.947 1.00 98.75 88 PHE A N 1
ATOM 655 C CA . PHE A 1 88 ? -11.478 5.496 3.978 1.00 98.75 88 PHE A CA 1
ATOM 656 C C . PHE A 1 88 ? -10.303 6.449 4.174 1.00 98.75 88 PHE A C 1
ATOM 658 O O . PHE A 1 88 ? -9.725 6.546 5.265 1.00 98.75 88 PHE A O 1
ATOM 665 N N . ILE A 1 89 ? -9.975 7.170 3.110 1.00 98.75 89 ILE A N 1
ATOM 666 C CA . ILE A 1 89 ? -8.981 8.234 3.097 1.00 98.75 89 ILE A CA 1
ATOM 667 C C . ILE A 1 89 ? -9.654 9.570 2.794 1.00 98.75 89 ILE A C 1
ATOM 669 O O . ILE A 1 89 ? -10.525 9.677 1.932 1.00 98.75 89 ILE A O 1
ATOM 673 N N . GLU A 1 90 ? -9.216 10.605 3.500 1.00 98.38 90 GLU A N 1
ATOM 674 C CA . GLU A 1 90 ? -9.575 11.990 3.218 1.00 98.38 90 GLU A CA 1
ATOM 675 C C . GLU A 1 90 ? -8.317 12.798 2.872 1.00 98.38 90 GLU A C 1
ATOM 677 O O . GLU A 1 90 ? -7.343 12.713 3.621 1.00 98.38 90 GLU A O 1
ATOM 682 N N . PRO A 1 91 ? -8.314 13.623 1.809 1.00 97.75 91 PRO A N 1
ATOM 683 C CA . PRO A 1 91 ? -9.383 13.813 0.822 1.00 97.75 91 PRO A CA 1
ATOM 684 C C . PRO A 1 91 ? -9.717 12.561 -0.009 1.00 97.75 91 PRO A C 1
ATOM 686 O O . PRO A 1 91 ? -8.855 11.724 -0.264 1.00 97.75 91 PRO A O 1
ATOM 689 N N . ALA A 1 92 ? -10.975 12.461 -0.455 1.00 97.44 92 ALA A N 1
ATOM 690 C CA . ALA A 1 92 ? -11.507 11.273 -1.135 1.00 97.44 92 ALA A CA 1
ATOM 691 C C . ALA A 1 92 ? -10.847 10.969 -2.494 1.00 97.44 92 ALA A C 1
ATOM 693 O O . ALA A 1 92 ? -10.978 9.865 -3.007 1.00 97.44 92 ALA A O 1
ATOM 694 N N . GLU A 1 93 ? -10.132 11.925 -3.090 1.00 96.31 93 GLU A N 1
ATOM 695 C CA . GLU A 1 93 ? -9.354 11.703 -4.317 1.00 96.31 93 GLU A CA 1
ATOM 696 C C . GLU A 1 93 ? -8.151 10.768 -4.122 1.00 96.31 93 GLU A C 1
ATOM 698 O O . GLU A 1 93 ? -7.679 10.183 -5.095 1.00 96.31 93 GLU A O 1
ATOM 703 N N . TYR A 1 94 ? -7.691 10.583 -2.879 1.00 96.12 94 TYR A N 1
ATOM 704 C CA . TYR A 1 94 ? -6.641 9.622 -2.525 1.00 96.12 94 TYR A CA 1
ATOM 705 C C . TYR A 1 94 ? -7.197 8.285 -2.014 1.00 96.12 94 TYR A C 1
ATOM 707 O O . TYR A 1 94 ? -6.423 7.396 -1.653 1.00 96.12 94 TYR A O 1
ATOM 715 N N . ASP A 1 95 ? -8.522 8.145 -1.950 1.00 97.44 95 ASP A N 1
ATOM 716 C CA . ASP A 1 95 ? -9.200 6.944 -1.473 1.00 97.44 95 ASP A CA 1
ATOM 717 C C . ASP A 1 95 ? -9.216 5.843 -2.541 1.00 97.44 95 ASP A C 1
ATOM 719 O O . ASP A 1 95 ? -9.401 6.104 -3.730 1.00 97.44 95 ASP A O 1
ATOM 723 N N . GLY A 1 96 ? -9.048 4.591 -2.115 1.00 94.94 96 GLY A N 1
ATOM 724 C CA . GLY A 1 96 ? -9.258 3.413 -2.957 1.00 94.94 96 GLY A CA 1
ATOM 725 C C . GLY A 1 96 ? -8.051 2.501 -3.140 1.00 94.94 96 GLY A C 1
ATOM 726 O O . GLY A 1 96 ? -8.230 1.387 -3.624 1.00 94.94 96 GLY A O 1
ATOM 727 N N . MET A 1 97 ? -6.846 2.907 -2.729 1.00 93.50 97 MET A N 1
ATOM 728 C CA . MET A 1 97 ? -5.636 2.070 -2.827 1.00 93.50 97 MET A CA 1
ATOM 729 C C . MET A 1 97 ? -5.221 1.417 -1.507 1.00 93.50 97 MET A C 1
ATOM 731 O O . MET A 1 97 ? -4.317 0.584 -1.501 1.00 93.50 97 MET A O 1
ATOM 735 N N . GLN A 1 98 ? -5.857 1.755 -0.388 1.00 96.06 98 GLN A N 1
ATOM 736 C CA . GLN A 1 98 ? -5.541 1.177 0.913 1.00 96.06 98 GLN A CA 1
ATOM 737 C C . GLN A 1 98 ? -5.998 -0.284 1.031 1.00 96.06 98 GLN A C 1
ATOM 739 O O . GLN A 1 98 ? -7.012 -0.660 0.439 1.00 96.06 98 GLN A O 1
ATOM 744 N N . PRO A 1 99 ? -5.292 -1.132 1.794 1.00 96.75 99 PRO A N 1
ATOM 745 C CA . PRO A 1 99 ? -5.667 -2.532 1.942 1.00 96.75 99 PRO A CA 1
ATOM 746 C C . PRO A 1 99 ? -7.054 -2.683 2.578 1.00 96.75 99 PRO A C 1
ATOM 748 O O . PRO A 1 99 ? -7.455 -1.884 3.427 1.00 96.75 99 PRO A O 1
ATOM 751 N N . THR A 1 100 ? -7.768 -3.742 2.194 1.00 97.88 100 THR A N 1
ATOM 752 C CA . THR A 1 100 ? -8.986 -4.189 2.895 1.00 97.88 100 THR A CA 1
ATOM 753 C C . THR A 1 100 ? -8.788 -5.500 3.642 1.00 97.88 100 THR A C 1
ATOM 755 O O . THR A 1 100 ? -9.697 -5.923 4.345 1.00 97.88 100 THR A O 1
ATOM 758 N N . ASN A 1 101 ? -7.638 -6.156 3.471 1.00 97.56 101 ASN A N 1
ATOM 759 C CA . ASN A 1 101 ? -7.265 -7.381 4.165 1.00 97.56 101 ASN A CA 1
ATOM 760 C C . ASN A 1 101 ? -5.980 -7.127 4.962 1.00 97.56 101 ASN A C 1
ATOM 762 O O . ASN A 1 101 ? -4.956 -6.734 4.404 1.00 97.56 101 ASN A O 1
ATOM 766 N N . PHE A 1 102 ? -6.047 -7.325 6.273 1.00 96.69 102 PHE A N 1
ATOM 767 C CA . PHE A 1 102 ? -4.979 -6.992 7.206 1.00 96.69 102 PHE A CA 1
ATOM 768 C C . PHE A 1 102 ? -4.431 -8.267 7.827 1.00 96.69 102 PHE A C 1
ATOM 770 O O . PHE A 1 102 ? -4.986 -8.810 8.785 1.00 96.69 102 PHE A O 1
ATOM 777 N N . LEU A 1 103 ? -3.314 -8.738 7.280 1.00 94.38 103 LEU A N 1
ATOM 778 C CA . LEU A 1 103 ? -2.637 -9.931 7.776 1.00 94.38 103 LEU A CA 1
ATOM 779 C C . LEU A 1 103 ? -2.167 -9.760 9.236 1.00 94.38 103 LEU A C 1
ATOM 781 O O . LEU A 1 103 ? -1.828 -8.636 9.624 1.00 94.38 103 LEU A O 1
ATOM 785 N N . PRO A 1 104 ? -2.107 -10.850 10.026 1.00 93.69 104 PRO A N 1
ATOM 786 C CA . PRO A 1 104 ? -1.547 -10.863 11.376 1.00 93.69 104 PRO A CA 1
ATOM 787 C C . PRO A 1 104 ? -0.102 -10.367 11.425 1.00 93.69 104 PRO A C 1
ATOM 789 O O . PRO A 1 104 ? 0.548 -10.189 10.388 1.00 93.69 104 PRO A O 1
ATOM 792 N N . VAL A 1 105 ? 0.423 -10.199 12.643 1.00 89.75 105 VAL A N 1
ATOM 793 C CA . VAL A 1 105 ? 1.834 -9.851 12.874 1.00 89.75 105 VAL A CA 1
ATOM 794 C C . VAL A 1 105 ? 2.754 -10.695 11.978 1.00 89.75 105 VAL A C 1
ATOM 796 O O . VAL A 1 105 ? 2.712 -11.925 12.081 1.00 89.75 105 VAL A O 1
ATOM 799 N N . PRO A 1 106 ? 3.606 -10.067 11.140 1.00 84.88 106 PRO A N 1
ATOM 800 C CA . PRO A 1 106 ? 4.529 -10.803 10.292 1.00 84.88 106 PRO A CA 1
ATOM 801 C C . PRO A 1 106 ? 5.430 -11.711 11.126 1.00 84.88 106 PRO A C 1
ATOM 803 O O . PRO A 1 106 ? 5.946 -11.324 12.184 1.00 84.88 106 PRO A O 1
ATOM 806 N N . SER A 1 107 ? 5.667 -12.917 10.631 1.00 78.12 107 SER A N 1
ATOM 807 C CA . SER A 1 107 ? 6.714 -13.773 11.160 1.00 78.12 107 SER A CA 1
ATOM 808 C C . SER A 1 107 ? 8.080 -13.277 10.675 1.00 78.12 107 SER A C 1
ATOM 810 O O . SER A 1 107 ? 8.211 -12.656 9.623 1.00 78.12 107 SER A O 1
ATOM 812 N N . ARG A 1 108 ? 9.156 -13.620 11.394 1.00 69.19 108 ARG A N 1
ATOM 813 C CA . ARG A 1 108 ? 10.522 -13.318 10.918 1.00 69.19 108 ARG A CA 1
ATOM 814 C C . ARG A 1 108 ? 10.857 -13.975 9.575 1.00 69.19 108 ARG A C 1
ATOM 816 O O . ARG A 1 108 ? 11.787 -13.529 8.908 1.00 69.19 108 ARG A O 1
ATOM 823 N N . LEU A 1 109 ? 10.151 -15.046 9.208 1.00 61.59 109 LEU A N 1
ATOM 824 C CA . LEU A 1 109 ? 10.335 -15.723 7.924 1.00 61.59 109 LEU A CA 1
ATOM 825 C C . LEU A 1 109 ? 9.797 -14.879 6.766 1.00 61.59 109 LEU A C 1
ATOM 827 O O . LEU A 1 109 ? 10.369 -14.927 5.682 1.00 61.59 109 LEU A O 1
ATOM 831 N N . ASP A 1 110 ? 8.809 -14.026 7.039 1.00 66.94 110 ASP A N 1
ATOM 832 C CA . ASP A 1 110 ? 8.266 -13.050 6.092 1.00 66.94 110 ASP A CA 1
ATOM 833 C C . ASP A 1 110 ? 9.205 -11.849 5.909 1.00 66.94 110 ASP A C 1
ATOM 835 O O . ASP A 1 110 ? 8.856 -10.901 5.222 1.00 66.94 110 ASP A O 1
ATOM 839 N N . GLY A 1 111 ? 10.383 -11.842 6.553 1.00 66.38 111 GLY A N 1
ATOM 840 C CA . GLY A 1 111 ? 11.419 -10.805 6.446 1.00 66.38 111 GLY A CA 1
ATOM 841 C C . GLY A 1 111 ? 10.981 -9.384 6.811 1.00 66.38 111 GLY A C 1
ATOM 842 O O . GLY A 1 111 ? 11.745 -8.439 6.621 1.00 66.38 111 GLY A O 1
ATOM 843 N N . LEU A 1 112 ? 9.787 -9.242 7.381 1.00 68.94 112 LEU A N 1
ATOM 844 C CA . LEU A 1 112 ? 9.263 -8.026 7.978 1.00 68.94 112 LEU A CA 1
ATOM 845 C C . LEU A 1 112 ? 9.386 -8.125 9.500 1.00 68.94 112 LEU A C 1
ATOM 847 O O . LEU A 1 112 ? 9.210 -9.190 10.093 1.00 68.94 112 LEU A O 1
ATOM 851 N N . ASP A 1 113 ? 9.691 -7.001 10.146 1.00 72.69 113 ASP A N 1
ATOM 852 C CA . ASP A 1 113 ? 9.701 -6.913 11.605 1.00 72.69 113 ASP A CA 1
ATOM 853 C C . ASP A 1 113 ? 8.429 -6.214 12.087 1.00 72.69 113 ASP A C 1
ATOM 855 O O . ASP A 1 113 ? 8.182 -5.058 11.751 1.00 72.69 113 ASP A O 1
ATOM 859 N N . ARG A 1 114 ? 7.651 -6.911 12.922 1.00 81.38 114 ARG A N 1
ATOM 860 C CA . ARG A 1 114 ? 6.501 -6.411 13.701 1.00 81.38 114 ARG A CA 1
ATOM 861 C C . ARG A 1 114 ? 5.280 -5.898 12.927 1.00 81.38 114 ARG A C 1
ATOM 863 O O . ARG A 1 114 ? 4.184 -6.074 13.443 1.00 81.38 114 ARG A O 1
ATOM 870 N N . ARG A 1 115 ? 5.416 -5.276 11.753 1.00 91.50 115 ARG A N 1
ATOM 871 C CA . ARG A 1 115 ? 4.309 -4.648 11.007 1.00 91.50 115 ARG A CA 1
ATOM 872 C C . ARG A 1 115 ? 4.546 -4.623 9.493 1.00 91.50 115 ARG A C 1
ATOM 874 O O . ARG A 1 115 ? 5.648 -4.923 9.037 1.00 91.50 115 ARG A O 1
ATOM 881 N N . TYR A 1 116 ? 3.531 -4.216 8.732 1.00 92.56 116 TYR A N 1
ATOM 882 C CA . TYR A 1 116 ? 3.621 -4.052 7.281 1.00 92.56 116 TYR A CA 1
ATOM 883 C C . TYR A 1 116 ? 3.872 -2.584 6.953 1.00 92.56 116 TYR A C 1
ATOM 885 O O . TYR A 1 116 ? 3.045 -1.725 7.256 1.00 92.56 116 TYR A O 1
ATOM 893 N N . TYR A 1 117 ? 5.037 -2.304 6.378 1.00 91.19 117 TYR A N 1
ATOM 894 C CA . TYR A 1 117 ? 5.467 -0.955 6.025 1.00 91.19 117 TYR A CA 1
ATOM 895 C C . TYR A 1 117 ? 5.062 -0.632 4.593 1.00 91.19 117 TYR A C 1
ATOM 897 O O . TYR A 1 117 ? 5.197 -1.494 3.726 1.00 91.19 117 TYR A O 1
ATOM 905 N N . CYS A 1 118 ? 4.670 0.614 4.330 1.00 91.62 118 CYS A N 1
ATOM 906 C CA . CYS A 1 118 ? 4.530 1.136 2.970 1.00 91.62 118 CYS A CA 1
ATOM 907 C C . CYS A 1 118 ? 3.662 0.260 2.045 1.00 91.62 118 CYS A C 1
ATOM 909 O O . CYS A 1 118 ? 3.984 0.046 0.880 1.00 91.62 118 CYS A O 1
ATOM 911 N N . THR A 1 119 ? 2.565 -0.268 2.583 1.00 92.81 119 THR A N 1
ATOM 912 C CA . THR A 1 119 ? 1.625 -1.153 1.877 1.00 92.81 119 THR A CA 1
ATOM 913 C C . THR A 1 119 ? 0.887 -0.466 0.731 1.00 92.81 119 THR A C 1
ATOM 915 O O . THR A 1 119 ? 0.451 -1.132 -0.201 1.00 92.81 119 THR A O 1
ATOM 918 N N . PHE A 1 120 ? 0.758 0.858 0.788 1.00 94.44 120 PHE A N 1
ATOM 919 C CA . PHE A 1 120 ? 0.310 1.696 -0.317 1.00 94.44 120 PHE A CA 1
ATOM 920 C C . PHE A 1 120 ? 0.869 3.115 -0.142 1.00 94.44 120 PHE A C 1
ATOM 922 O O . PHE A 1 120 ? 1.339 3.481 0.942 1.00 94.44 120 PHE A O 1
ATOM 929 N N . SER A 1 121 ? 0.791 3.914 -1.206 1.00 94.69 121 SER A N 1
ATOM 930 C CA . SER A 1 121 ? 1.158 5.330 -1.183 1.00 94.69 121 SER A CA 1
ATOM 931 C C . SER A 1 121 ? 0.043 6.192 -1.771 1.00 94.69 121 SER A C 1
ATOM 933 O O . SER A 1 121 ? -0.535 5.822 -2.791 1.00 94.69 121 SER A O 1
ATOM 935 N N . ALA A 1 122 ? -0.211 7.358 -1.175 1.00 95.00 122 ALA A N 1
ATOM 936 C CA . ALA A 1 122 ? -0.977 8.435 -1.806 1.00 95.00 122 ALA A CA 1
ATOM 937 C C . ALA A 1 122 ? -0.005 9.438 -2.440 1.00 95.00 122 ALA A C 1
ATOM 939 O O . ALA A 1 122 ? 0.969 9.823 -1.794 1.00 95.00 122 ALA A O 1
ATOM 940 N N . ILE A 1 123 ? -0.238 9.852 -3.685 1.00 94.62 123 ILE A N 1
ATOM 941 C CA . ILE A 1 123 ? 0.633 10.810 -4.380 1.00 94.62 123 ILE A CA 1
ATOM 942 C C . ILE A 1 123 ? -0.022 12.185 -4.361 1.00 94.62 123 ILE A C 1
ATOM 944 O O . ILE A 1 123 ? -1.043 12.373 -5.014 1.00 94.62 123 ILE A O 1
ATOM 948 N N . ILE A 1 124 ? 0.579 13.137 -3.648 1.00 95.38 124 ILE A N 1
ATOM 949 C CA . ILE A 1 124 ? 0.133 14.534 -3.647 1.00 95.38 124 ILE A CA 1
ATOM 950 C C . ILE A 1 124 ? 0.888 15.328 -4.726 1.00 95.38 124 ILE A C 1
ATOM 952 O O . ILE A 1 124 ? 2.093 15.111 -4.920 1.00 95.38 124 ILE A O 1
ATOM 956 N N . PRO A 1 125 ? 0.220 16.240 -5.450 1.00 95.44 125 PRO A N 1
ATOM 957 C CA . PRO A 1 125 ? 0.854 17.000 -6.521 1.00 95.44 125 PRO A CA 1
ATOM 958 C C . PRO A 1 125 ? 1.860 18.042 -5.985 1.00 95.44 125 PRO A C 1
ATOM 960 O O . PRO A 1 125 ? 1.861 18.373 -4.795 1.00 95.44 125 PRO A O 1
ATOM 963 N N . PRO A 1 126 ? 2.733 18.593 -6.850 1.00 95.69 126 PRO A N 1
ATOM 964 C CA . PRO A 1 126 ? 3.539 19.760 -6.493 1.00 95.69 126 PRO A CA 1
ATOM 965 C C . PRO A 1 126 ? 2.644 20.929 -6.041 1.00 95.69 126 PRO A C 1
ATOM 967 O O . PRO A 1 126 ? 1.615 21.187 -6.668 1.00 95.69 126 PRO A O 1
ATOM 970 N N . GLY A 1 127 ? 3.042 21.675 -5.005 1.00 91.56 127 GLY A N 1
ATOM 971 C CA . GLY A 1 127 ? 2.256 22.798 -4.472 1.00 91.56 127 GLY A CA 1
ATOM 972 C C . GLY A 1 127 ? 1.223 22.426 -3.396 1.00 91.56 127 GLY A C 1
ATOM 973 O O . GLY A 1 127 ? 0.454 23.288 -2.967 1.00 91.56 127 GLY A O 1
ATOM 974 N N . SER A 1 128 ? 1.199 21.163 -2.958 1.00 90.06 128 SER A N 1
ATOM 975 C CA . SER A 1 128 ? 0.329 20.645 -1.890 1.00 90.06 128 SER A CA 1
ATOM 976 C C . SER A 1 128 ? 1.021 20.581 -0.517 1.00 90.06 128 SER A C 1
ATOM 978 O O . SER A 1 128 ? 0.737 19.708 0.301 1.00 90.06 128 SER A O 1
ATOM 980 N N . GLU A 1 129 ? 1.952 21.486 -0.204 1.00 87.00 129 GLU A N 1
ATOM 981 C CA . GLU A 1 129 ? 2.797 21.376 1.002 1.00 87.00 129 GLU A CA 1
ATOM 982 C C . GLU A 1 129 ? 2.018 21.461 2.327 1.00 87.00 129 GLU A C 1
ATOM 984 O O . GLU A 1 129 ? 2.481 20.971 3.361 1.00 87.00 129 GLU A O 1
ATOM 989 N N . SER A 1 130 ? 0.839 22.085 2.310 1.00 90.38 130 SER A N 1
ATOM 990 C CA . SER A 1 130 ? -0.061 22.192 3.463 1.00 90.38 130 SER A CA 1
ATOM 991 C C . SER A 1 130 ? -1.098 21.068 3.540 1.00 90.38 130 SER A C 1
ATOM 993 O O . SER A 1 130 ? -1.850 21.000 4.518 1.00 90.38 130 SER A O 1
ATOM 995 N N . GLU A 1 131 ? -1.150 20.198 2.531 1.00 92.88 131 GLU A N 1
ATOM 996 C CA . GLU A 1 131 ? -2.149 19.147 2.422 1.00 92.88 131 GLU A CA 1
ATOM 997 C C . GLU A 1 131 ? -1.936 18.063 3.480 1.00 92.88 131 GLU A C 1
ATOM 999 O O . GLU A 1 131 ? -0.811 17.700 3.843 1.00 92.88 131 GLU A O 1
ATOM 1004 N N . ARG A 1 132 ? -3.051 17.559 4.011 1.00 96.25 132 ARG A N 1
ATOM 1005 C CA . ARG A 1 132 ? -3.062 16.439 4.947 1.00 96.25 132 ARG A CA 1
ATOM 1006 C C . ARG A 1 132 ? -3.918 15.340 4.355 1.00 96.25 132 ARG A C 1
ATOM 1008 O O . ARG A 1 132 ? -5.098 15.566 4.115 1.00 96.25 132 ARG A O 1
ATOM 1015 N N . VAL A 1 133 ? -3.324 14.165 4.197 1.00 98.25 133 VAL A N 1
ATOM 1016 C CA . VAL A 1 133 ? -4.031 12.950 3.791 1.00 98.25 133 VAL A CA 1
ATOM 1017 C C . VAL A 1 133 ? -4.220 12.089 5.033 1.00 98.25 133 VAL A C 1
ATOM 1019 O O . VAL A 1 133 ? -3.248 11.751 5.705 1.00 98.25 133 VAL A O 1
ATOM 1022 N N . VAL A 1 134 ? -5.458 11.780 5.392 1.00 98.75 134 VAL A N 1
ATOM 1023 C CA . VAL A 1 134 ? -5.813 11.064 6.618 1.00 98.75 134 VAL A CA 1
ATOM 1024 C C . VAL A 1 134 ? -6.423 9.727 6.252 1.00 98.75 134 VAL A C 1
ATOM 1026 O O . VAL A 1 134 ? -7.488 9.682 5.649 1.00 98.75 134 VAL A O 1
ATOM 1029 N N . TRP A 1 135 ? -5.772 8.641 6.657 1.00 98.81 135 TRP A N 1
ATOM 1030 C CA . TRP A 1 135 ? -6.344 7.303 6.546 1.00 98.81 135 TRP A CA 1
ATOM 1031 C C . TRP A 1 135 ? -7.024 6.920 7.857 1.00 98.81 135 TRP A C 1
ATOM 1033 O O . TRP A 1 135 ? -6.405 7.014 8.922 1.00 98.81 135 TRP A O 1
ATOM 1043 N N . THR A 1 136 ? -8.283 6.491 7.775 1.00 98.81 136 THR A N 1
ATOM 1044 C CA . THR A 1 136 ? -9.114 6.113 8.920 1.00 98.81 136 THR A CA 1
ATOM 1045 C C . THR A 1 136 ? -9.605 4.676 8.792 1.00 98.81 136 THR A C 1
ATOM 1047 O O . THR A 1 136 ? -10.168 4.295 7.769 1.00 98.81 136 THR A O 1
ATOM 1050 N N . LEU A 1 137 ? -9.442 3.912 9.873 1.00 98.69 137 LEU A N 1
ATOM 1051 C CA . LEU A 1 137 ? -9.998 2.582 10.082 1.00 98.69 137 LEU A CA 1
ATOM 1052 C C . LEU A 1 137 ? -10.960 2.606 11.271 1.00 98.69 137 LEU A C 1
ATOM 1054 O O . LEU A 1 137 ? -10.651 3.175 12.320 1.00 98.69 137 LEU A O 1
ATOM 1058 N N . ARG A 1 138 ? -12.113 1.959 11.129 1.00 97.94 138 ARG A N 1
ATOM 1059 C CA . ARG A 1 138 ? -13.062 1.721 12.216 1.00 97.94 138 ARG A CA 1
ATOM 1060 C C . ARG A 1 138 ? -13.293 0.232 12.368 1.00 97.94 138 ARG A C 1
ATOM 1062 O O . ARG A 1 138 ? -13.486 -0.483 11.390 1.00 97.94 138 ARG A O 1
ATOM 1069 N N . HIS A 1 139 ? -13.246 -0.237 13.604 1.00 92.75 139 HIS A N 1
ATOM 1070 C CA . HIS A 1 139 ? -13.420 -1.647 13.917 1.00 92.75 139 HIS A CA 1
ATOM 1071 C C . HIS A 1 139 ? -13.875 -1.792 15.366 1.00 92.75 139 HIS A C 1
ATOM 1073 O O . HIS A 1 139 ? -13.377 -1.078 16.234 1.00 92.75 139 HIS A O 1
ATOM 1079 N N . ASP A 1 140 ? -14.841 -2.676 15.619 1.00 91.62 140 ASP A N 1
ATOM 1080 C CA . ASP A 1 140 ? -15.380 -2.958 16.957 1.00 91.62 140 ASP A CA 1
ATOM 1081 C C . ASP A 1 140 ? -15.796 -1.715 17.768 1.00 91.62 140 ASP A C 1
ATOM 1083 O O . ASP A 1 140 ? -15.646 -1.650 18.986 1.00 91.62 140 ASP A O 1
ATOM 1087 N N . GLY A 1 141 ? -16.360 -0.713 17.085 1.00 91.62 141 GLY A N 1
ATOM 1088 C CA . GLY A 1 141 ? -16.835 0.531 17.703 1.00 91.62 141 GLY A CA 1
ATOM 1089 C C . GLY A 1 141 ? -15.744 1.572 17.972 1.00 91.62 141 GLY A C 1
ATOM 1090 O O . GLY A 1 141 ? -16.065 2.686 18.380 1.00 91.62 141 GLY A O 1
ATOM 1091 N N . GLU A 1 142 ? -14.484 1.250 17.685 1.00 95.38 142 GLU A N 1
ATOM 1092 C CA . GLU A 1 142 ? -13.342 2.147 17.835 1.00 95.38 142 GLU A CA 1
ATOM 1093 C C . GLU A 1 142 ? -12.930 2.760 16.491 1.00 95.38 142 GLU A C 1
ATOM 1095 O O . GLU A 1 142 ? -13.210 2.223 15.417 1.00 95.38 142 GLU A O 1
ATOM 1100 N N . THR A 1 143 ? -12.264 3.915 16.543 1.00 97.62 143 THR A N 1
ATOM 1101 C CA . THR A 1 143 ? -11.742 4.620 15.362 1.00 97.62 143 THR A CA 1
ATOM 1102 C C . THR A 1 143 ? -10.248 4.871 15.517 1.00 97.62 143 THR A C 1
ATOM 1104 O O . THR A 1 143 ? -9.806 5.453 16.507 1.00 97.62 143 THR A O 1
ATOM 1107 N N . TYR A 1 144 ? -9.483 4.496 14.498 1.00 98.31 144 TYR A N 1
ATOM 1108 C CA . TYR A 1 144 ? -8.046 4.705 14.405 1.00 98.31 144 TYR A CA 1
ATOM 1109 C C . TYR A 1 144 ? -7.742 5.483 13.134 1.00 98.31 144 TYR A C 1
ATOM 1111 O O . TYR A 1 144 ? -8.124 5.070 12.045 1.00 98.31 144 TYR A O 1
ATOM 1119 N N . SER A 1 145 ? -7.043 6.605 13.255 1.00 98.38 145 SER A N 1
ATOM 1120 C CA . SER A 1 145 ? -6.721 7.454 12.109 1.00 98.38 145 SER A CA 1
ATOM 1121 C C . SER A 1 145 ? -5.281 7.922 12.163 1.00 98.38 145 SER A C 1
ATOM 1123 O O . SER A 1 145 ? -4.770 8.214 13.249 1.00 98.38 145 SER A O 1
ATOM 1125 N N . VAL A 1 146 ? -4.658 8.079 10.999 1.00 98.56 146 VAL A N 1
ATOM 1126 C CA . VAL A 1 146 ? -3.306 8.623 10.893 1.00 98.56 146 VAL A CA 1
ATOM 1127 C C . VAL A 1 146 ? -3.233 9.726 9.835 1.00 98.56 146 VAL A C 1
ATOM 1129 O O . VAL A 1 146 ? -3.591 9.489 8.681 1.00 98.56 146 VAL A O 1
ATOM 1132 N N . PRO A 1 147 ? -2.782 10.940 10.200 1.00 97.94 147 PRO A N 1
ATOM 1133 C CA . PRO A 1 147 ? -2.514 11.988 9.231 1.00 97.94 147 PRO A CA 1
ATOM 1134 C C . PRO A 1 147 ? -1.117 11.823 8.623 1.00 97.94 147 PRO A C 1
ATOM 1136 O O . PRO A 1 147 ? -0.137 11.618 9.339 1.00 97.94 147 PRO A O 1
ATOM 1139 N N . ALA A 1 148 ? -1.020 12.020 7.316 1.00 97.94 148 ALA A N 1
ATOM 1140 C CA . ALA A 1 148 ? 0.217 12.125 6.561 1.00 97.94 148 ALA A CA 1
ATOM 1141 C C . ALA A 1 148 ? 0.354 13.524 5.958 1.00 97.94 148 ALA A C 1
ATOM 1143 O O . ALA A 1 148 ? -0.636 14.150 5.576 1.00 97.94 148 ALA A O 1
ATOM 1144 N N . HIS A 1 149 ? 1.587 14.019 5.903 1.00 96.62 149 HIS A N 1
ATOM 1145 C CA . HIS A 1 149 ? 1.946 15.302 5.300 1.00 96.62 149 HIS A CA 1
ATOM 1146 C C . HIS A 1 149 ? 3.458 15.356 5.060 1.00 96.62 149 HIS A C 1
ATOM 1148 O O . HIS A 1 149 ? 4.216 14.604 5.676 1.00 96.62 149 HIS A O 1
ATOM 1154 N N . ILE A 1 150 ? 3.900 16.294 4.221 1.00 96.88 150 ILE A N 1
ATOM 1155 C CA . ILE A 1 150 ? 5.326 16.465 3.897 1.00 96.88 150 ILE A CA 1
ATOM 1156 C C . ILE A 1 150 ? 6.049 17.491 4.776 1.00 96.88 150 ILE A C 1
ATOM 1158 O O . ILE A 1 150 ? 7.267 17.582 4.753 1.00 96.88 150 ILE A O 1
ATOM 1162 N N . SER A 1 151 ? 5.327 18.250 5.607 1.00 93.75 151 SER A N 1
ATOM 1163 C CA . SER A 1 151 ? 5.933 19.340 6.391 1.00 93.75 151 SER A CA 1
ATOM 1164 C C . SER A 1 151 ? 6.856 18.893 7.541 1.00 93.75 151 SER A C 1
ATOM 1166 O O . SER A 1 151 ? 7.407 19.746 8.235 1.00 93.75 151 SER A O 1
ATOM 1168 N N . ALA A 1 152 ? 6.973 17.589 7.812 1.00 92.50 152 ALA A N 1
ATOM 1169 C CA . ALA A 1 152 ? 7.871 17.044 8.828 1.00 92.50 152 ALA A CA 1
ATOM 1170 C C . ALA A 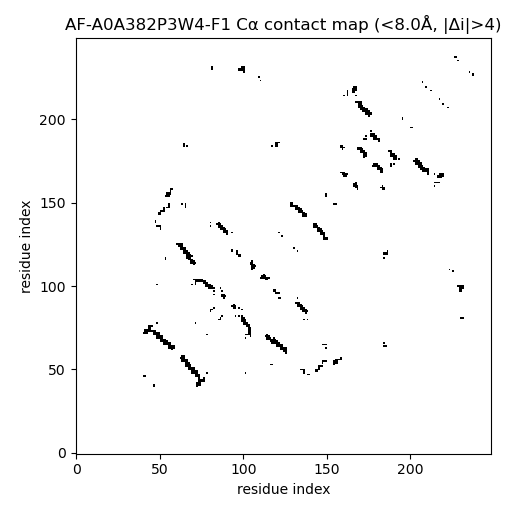1 152 ? 9.074 16.376 8.151 1.00 92.50 152 ALA A C 1
ATOM 1172 O O . ALA A 1 152 ? 8.977 15.243 7.680 1.00 92.50 152 ALA A O 1
ATOM 1173 N N . GLU A 1 153 ? 10.213 17.067 8.125 1.00 92.88 153 GLU A N 1
ATOM 1174 C CA . GLU A 1 153 ? 11.448 16.562 7.502 1.00 92.88 153 GLU A CA 1
ATOM 1175 C C . GLU A 1 153 ? 11.955 15.263 8.146 1.00 92.88 153 GLU A C 1
ATOM 1177 O O . GLU A 1 153 ? 12.483 14.406 7.448 1.00 92.88 153 GLU A O 1
ATOM 1182 N N . ASP A 1 154 ? 11.715 15.047 9.443 1.00 94.38 154 ASP A N 1
ATOM 1183 C CA . ASP A 1 154 ? 12.109 13.807 10.136 1.00 94.38 154 ASP A CA 1
ATOM 1184 C C . ASP A 1 154 ? 11.378 12.555 9.611 1.00 94.38 154 ASP A C 1
ATOM 1186 O O . ASP A 1 154 ? 11.802 11.429 9.869 1.00 94.38 154 ASP A O 1
ATOM 1190 N N . TYR A 1 155 ? 10.279 12.744 8.871 1.00 94.62 155 TYR A N 1
ATOM 1191 C CA . TYR A 1 155 ? 9.516 11.682 8.210 1.00 94.62 155 TYR A CA 1
ATOM 1192 C C . TYR A 1 155 ? 9.894 11.521 6.733 1.00 94.62 155 TYR A C 1
ATOM 1194 O O . TYR A 1 155 ? 9.271 10.729 6.025 1.00 94.62 155 TYR A O 1
ATOM 1202 N N . LYS A 1 156 ? 10.897 12.259 6.246 1.00 95.25 156 LYS A N 1
ATOM 1203 C CA . LYS A 1 156 ? 11.376 12.137 4.874 1.00 95.25 156 LYS A CA 1
ATOM 1204 C C . LYS A 1 156 ? 12.147 10.834 4.692 1.00 95.25 156 LYS A C 1
ATOM 1206 O O . LYS A 1 156 ? 13.098 10.533 5.410 1.00 95.25 156 LYS A O 1
ATOM 1211 N N . ILE A 1 157 ? 11.743 10.076 3.687 1.00 92.50 157 ILE A N 1
ATOM 1212 C CA . ILE A 1 157 ? 12.314 8.798 3.297 1.00 92.50 157 ILE A CA 1
ATOM 1213 C C . ILE A 1 157 ? 13.184 9.018 2.061 1.00 92.50 157 ILE A C 1
ATOM 1215 O O . ILE A 1 157 ? 12.741 9.581 1.059 1.00 92.50 157 ILE A O 1
ATOM 1219 N N . GLU A 1 158 ? 14.414 8.512 2.103 1.00 88.56 158 GLU A N 1
ATOM 1220 C CA . GLU A 1 158 ? 15.239 8.373 0.904 1.00 88.56 158 GLU A CA 1
ATOM 1221 C C . GLU A 1 158 ? 14.626 7.289 -0.003 1.00 88.56 158 GLU A C 1
ATOM 1223 O O . GLU A 1 158 ? 14.331 6.166 0.428 1.00 88.56 158 GLU A O 1
ATOM 1228 N N . SER A 1 159 ? 14.348 7.653 -1.253 1.00 87.31 159 SER A N 1
ATOM 1229 C CA . SER A 1 159 ? 13.694 6.802 -2.246 1.00 87.31 159 SER A CA 1
ATOM 1230 C C . SER A 1 159 ? 14.192 7.201 -3.642 1.00 87.31 159 SER A C 1
ATOM 1232 O O . SER A 1 159 ? 14.401 8.391 -3.875 1.00 87.31 159 SER A O 1
ATOM 1234 N N . PRO A 1 160 ? 14.389 6.254 -4.578 1.00 85.31 160 PRO A N 1
ATOM 1235 C CA . PRO A 1 160 ? 14.206 4.808 -4.415 1.00 85.31 160 PRO A CA 1
ATOM 1236 C C . PRO A 1 160 ? 15.328 4.116 -3.621 1.00 85.31 160 PRO A C 1
ATOM 1238 O O . PRO A 1 160 ? 15.110 3.011 -3.122 1.00 85.31 160 PRO A O 1
ATOM 1241 N N . ASP A 1 161 ? 16.486 4.755 -3.457 1.00 85.50 161 ASP A N 1
ATOM 1242 C CA . ASP A 1 161 ? 17.636 4.183 -2.750 1.00 85.50 161 ASP A CA 1
ATOM 1243 C C . ASP A 1 161 ? 17.777 4.713 -1.328 1.00 85.50 161 ASP A C 1
ATOM 1245 O O . ASP A 1 161 ? 17.420 5.851 -1.036 1.00 85.50 161 ASP A O 1
ATOM 1249 N N . GLN A 1 162 ? 18.301 3.861 -0.444 1.00 81.75 162 GLN A N 1
ATOM 1250 C CA . GLN A 1 162 ? 18.496 4.146 0.977 1.00 81.75 162 GLN A CA 1
ATOM 1251 C C . GLN A 1 162 ? 19.950 3.861 1.357 1.00 81.75 162 GLN A C 1
ATOM 1253 O O . GLN A 1 162 ? 20.244 2.825 1.969 1.00 81.75 162 GLN A O 1
ATOM 1258 N N . PRO A 1 163 ? 20.887 4.753 0.988 1.00 76.81 163 PRO A N 1
ATOM 1259 C CA . PRO A 1 163 ? 22.316 4.542 1.210 1.00 76.81 163 PRO A CA 1
ATOM 1260 C C . PRO A 1 163 ? 22.654 4.348 2.692 1.00 76.81 163 PRO A C 1
ATOM 1262 O O . PRO A 1 163 ? 23.520 3.534 3.013 1.00 76.81 163 PRO A O 1
ATOM 1265 N N . GLY A 1 164 ? 21.922 5.005 3.603 1.00 78.62 164 GLY A N 1
ATOM 1266 C CA . GLY A 1 164 ? 22.077 4.823 5.051 1.00 78.62 164 GLY A CA 1
ATOM 1267 C C . GLY A 1 164 ? 21.629 3.454 5.586 1.00 78.62 164 GLY A C 1
ATOM 1268 O O . GLY A 1 164 ? 21.890 3.137 6.746 1.00 78.62 164 GLY A O 1
ATOM 1269 N N . ARG A 1 165 ? 20.952 2.635 4.769 1.00 75.56 165 ARG A N 1
ATOM 1270 C CA . ARG A 1 165 ? 20.453 1.295 5.127 1.00 75.56 165 ARG A CA 1
ATOM 1271 C C . ARG A 1 165 ? 21.057 0.173 4.281 1.00 75.56 165 ARG A C 1
ATOM 1273 O O . ARG A 1 165 ? 20.582 -0.954 4.384 1.00 75.56 165 ARG A O 1
ATOM 1280 N N . ASN A 1 166 ? 22.073 0.463 3.464 1.00 78.31 166 ASN A N 1
ATOM 1281 C CA . ASN A 1 166 ? 22.664 -0.482 2.508 1.00 78.31 166 ASN A CA 1
ATOM 1282 C C . ASN A 1 166 ? 21.601 -1.206 1.661 1.00 78.31 166 ASN A C 1
ATOM 1284 O O . ASN A 1 166 ? 21.661 -2.418 1.459 1.00 78.31 166 ASN A O 1
ATOM 1288 N N . SER A 1 167 ? 20.572 -0.463 1.245 1.00 78.75 167 SER A N 1
ATOM 1289 C CA . SER A 1 167 ? 19.404 -1.007 0.562 1.00 78.75 167 SER A CA 1
ATOM 1290 C C . SER A 1 167 ? 19.080 -0.184 -0.678 1.00 78.75 167 SER A C 1
ATOM 1292 O O . SER A 1 167 ? 19.131 1.050 -0.660 1.00 78.75 167 SER A O 1
ATOM 1294 N N . VAL A 1 168 ? 18.744 -0.888 -1.755 1.00 85.31 168 VAL A N 1
ATOM 1295 C CA . VAL A 1 168 ? 18.328 -0.324 -3.041 1.00 85.31 168 VAL A CA 1
ATOM 1296 C C . VAL A 1 168 ? 17.009 -0.964 -3.444 1.00 85.31 168 VAL A C 1
ATOM 1298 O O . VAL A 1 168 ? 16.810 -2.166 -3.250 1.00 85.31 168 VAL A O 1
ATOM 1301 N N . SER A 1 169 ? 16.083 -0.166 -3.973 1.00 87.44 169 SER A N 1
ATOM 1302 C CA . SER A 1 169 ? 14.806 -0.717 -4.437 1.00 87.44 169 SER A CA 1
ATOM 1303 C C . SER A 1 169 ? 14.995 -1.383 -5.805 1.00 87.44 169 SER A C 1
ATOM 1305 O O . SER A 1 169 ? 15.486 -0.698 -6.709 1.00 87.44 169 SER A O 1
ATOM 1307 N N . PRO A 1 170 ? 14.599 -2.658 -5.996 1.00 87.81 170 PRO A N 1
ATOM 1308 C CA . PRO A 1 170 ? 14.653 -3.311 -7.301 1.00 87.81 170 PRO A CA 1
ATOM 1309 C C . PRO A 1 170 ? 13.751 -2.632 -8.329 1.00 87.81 170 PRO A C 1
ATOM 1311 O O . PRO A 1 170 ? 12.757 -1.992 -7.975 1.00 87.81 170 PRO A O 1
ATOM 1314 N N . TRP A 1 171 ? 14.038 -2.882 -9.604 1.00 89.75 171 TRP A N 1
ATOM 1315 C CA . TRP A 1 171 ? 13.014 -2.801 -10.640 1.00 89.75 171 TRP A CA 1
ATOM 1316 C C . TRP A 1 171 ? 12.078 -3.998 -10.525 1.00 89.75 171 TRP A C 1
ATOM 1318 O O . TRP A 1 171 ? 12.534 -5.141 -10.472 1.00 89.75 171 TRP A O 1
ATOM 1328 N N . VAL A 1 172 ? 10.775 -3.733 -10.507 1.00 91.88 172 VAL A N 1
ATOM 1329 C CA . VAL A 1 172 ? 9.721 -4.747 -10.468 1.00 91.88 172 VAL A CA 1
ATOM 1330 C C . VAL A 1 172 ? 8.778 -4.531 -11.643 1.00 91.88 172 VAL A C 1
ATOM 1332 O O . VAL A 1 172 ? 8.429 -3.397 -11.966 1.00 91.88 172 VAL A O 1
ATOM 1335 N N . GLN A 1 173 ? 8.357 -5.619 -12.282 1.00 92.56 173 GLN A N 1
ATOM 1336 C CA . GLN A 1 173 ? 7.369 -5.595 -13.357 1.00 92.56 173 GLN A CA 1
ATOM 1337 C C . GLN A 1 173 ? 6.550 -6.884 -13.339 1.00 92.56 173 GLN A C 1
ATOM 1339 O O . GLN A 1 173 ? 7.114 -7.967 -13.191 1.00 92.56 173 GLN A O 1
ATOM 1344 N N . PHE A 1 174 ? 5.236 -6.787 -13.541 1.00 92.62 174 PHE A N 1
ATOM 1345 C CA . PHE A 1 174 ? 4.420 -7.961 -13.841 1.00 92.62 174 PHE A CA 1
ATOM 1346 C C . PHE A 1 174 ? 4.672 -8.426 -15.279 1.00 92.62 174 PHE A C 1
ATOM 1348 O O . PHE A 1 174 ? 4.567 -7.643 -16.223 1.00 92.62 174 PHE A O 1
ATOM 1355 N N . LEU A 1 175 ? 5.009 -9.704 -15.438 1.00 91.50 175 LEU A N 1
ATOM 1356 C CA . LEU A 1 175 ? 5.224 -10.349 -16.734 1.00 91.50 175 LEU A CA 1
ATOM 1357 C C . LEU A 1 175 ? 3.941 -10.988 -17.264 1.00 91.50 175 LEU A C 1
ATOM 1359 O O . LEU A 1 175 ? 3.736 -11.045 -18.475 1.00 91.50 175 LEU A O 1
ATOM 1363 N N . ASP A 1 176 ? 3.105 -11.493 -16.358 1.00 87.75 176 ASP A N 1
ATOM 1364 C CA . ASP A 1 176 ? 1.860 -12.177 -16.688 1.00 87.75 176 ASP A CA 1
ATOM 1365 C C . ASP A 1 176 ? 0.832 -11.962 -15.564 1.00 87.75 176 ASP A C 1
ATOM 1367 O O . ASP A 1 176 ? 1.030 -12.493 -14.464 1.00 87.75 176 ASP A O 1
ATOM 1371 N N . PRO A 1 177 ? -0.207 -11.133 -15.788 1.00 88.44 177 PRO A N 1
ATOM 1372 C CA . PRO A 1 177 ? -0.400 -10.268 -16.963 1.00 88.44 177 PRO A CA 1
ATOM 1373 C C . PRO A 1 177 ? 0.720 -9.222 -17.093 1.00 88.44 177 PRO A C 1
ATOM 1375 O O . PRO A 1 177 ? 1.281 -8.787 -16.094 1.00 88.44 177 PRO A O 1
ATOM 1378 N N . ALA A 1 178 ? 1.038 -8.779 -18.311 1.00 90.31 178 ALA A N 1
ATOM 1379 C CA . ALA A 1 178 ? 2.059 -7.749 -18.504 1.00 90.31 178 ALA A CA 1
ATOM 1380 C C . ALA A 1 178 ? 1.609 -6.396 -17.917 1.00 90.31 178 ALA A C 1
ATOM 1382 O O . ALA A 1 178 ? 0.519 -5.912 -18.225 1.00 90.31 178 ALA A O 1
ATOM 1383 N N . GLY A 1 179 ? 2.462 -5.781 -17.098 1.00 90.12 179 GLY A N 1
ATOM 1384 C CA . GLY A 1 179 ? 2.246 -4.462 -16.497 1.00 90.12 179 GLY A CA 1
ATOM 1385 C C . GLY A 1 179 ? 3.427 -3.512 -16.718 1.00 90.12 179 GLY A C 1
ATOM 1386 O O . GLY A 1 179 ? 4.440 -3.910 -17.309 1.00 90.12 179 GLY A O 1
ATOM 1387 N N . PRO A 1 180 ? 3.323 -2.252 -16.260 1.00 91.44 180 PRO A N 1
ATOM 1388 C CA . PRO A 1 180 ? 4.451 -1.331 -16.265 1.00 91.44 180 PRO A CA 1
ATOM 1389 C C . PRO A 1 180 ? 5.565 -1.833 -15.339 1.00 91.44 180 PRO A C 1
ATOM 1391 O O . PRO A 1 180 ? 5.313 -2.522 -14.348 1.00 91.44 180 PRO A O 1
ATOM 1394 N N . ALA A 1 181 ? 6.806 -1.484 -15.673 1.00 90.75 181 ALA A N 1
ATOM 1395 C CA . ALA A 1 181 ? 7.920 -1.609 -14.747 1.00 90.75 181 ALA A CA 1
ATOM 1396 C C . ALA A 1 181 ? 7.975 -0.372 -13.850 1.00 90.75 181 ALA A C 1
ATOM 1398 O O . ALA A 1 181 ? 7.727 0.743 -14.310 1.00 90.75 181 ALA A O 1
ATOM 1399 N N . GLY A 1 182 ? 8.383 -0.548 -12.601 1.00 90.06 182 GLY A N 1
ATOM 1400 C CA . GLY A 1 182 ? 8.712 0.575 -11.737 1.00 90.06 182 GLY A CA 1
ATOM 1401 C C . GLY A 1 182 ? 9.579 0.171 -10.568 1.00 90.06 182 GLY A C 1
ATOM 1402 O O . GLY A 1 182 ? 10.046 -0.965 -10.461 1.00 90.06 182 GLY A O 1
ATOM 1403 N N . ARG A 1 183 ? 9.866 1.164 -9.736 1.00 87.75 183 ARG A N 1
ATOM 1404 C CA . ARG A 1 183 ? 10.906 1.088 -8.721 1.00 87.75 183 ARG A CA 1
ATOM 1405 C C . ARG A 1 183 ? 10.520 1.939 -7.524 1.00 87.75 183 ARG A C 1
ATOM 1407 O O . ARG A 1 183 ? 9.996 3.039 -7.671 1.00 87.75 183 ARG A O 1
ATOM 1414 N N . GLY A 1 184 ? 10.865 1.455 -6.338 1.00 87.38 184 GLY A N 1
ATOM 1415 C CA . GLY A 1 184 ? 10.614 2.172 -5.096 1.00 87.38 184 GLY A CA 1
ATOM 1416 C C . GLY A 1 184 ? 9.196 1.961 -4.582 1.00 87.38 184 GLY A C 1
ATOM 1417 O O . GLY A 1 184 ? 8.668 0.855 -4.632 1.00 87.38 184 GLY A O 1
ATOM 1418 N N . ARG A 1 185 ? 8.622 3.018 -4.007 1.00 86.94 185 ARG A N 1
ATOM 1419 C CA . ARG A 1 185 ? 7.399 2.964 -3.184 1.00 86.94 185 ARG A CA 1
ATOM 1420 C C . ARG A 1 185 ? 6.168 3.518 -3.893 1.00 86.94 185 ARG A C 1
ATOM 1422 O O . ARG A 1 185 ? 5.118 3.672 -3.266 1.00 86.94 185 ARG A O 1
ATOM 1429 N N . ASN A 1 186 ? 6.306 3.818 -5.178 1.00 75.69 186 ASN A N 1
ATOM 1430 C CA . ASN A 1 186 ? 5.217 4.321 -5.993 1.00 75.69 186 ASN A CA 1
ATOM 1431 C C . ASN A 1 186 ? 4.249 3.147 -6.191 1.00 75.69 186 ASN A C 1
ATOM 1433 O O . ASN A 1 186 ? 4.630 2.077 -6.661 1.00 75.69 186 ASN A O 1
ATOM 1437 N N . GLY A 1 187 ? 3.025 3.293 -5.684 1.00 63.09 187 GLY A N 1
ATOM 1438 C CA . GLY A 1 187 ? 2.020 2.223 -5.632 1.00 63.09 187 GLY A CA 1
ATOM 1439 C C . GLY A 1 187 ? 1.333 1.949 -6.973 1.00 63.09 187 GLY A C 1
ATOM 1440 O O . GLY A 1 187 ? 0.206 1.468 -6.990 1.00 63.09 187 GLY A O 1
ATOM 1441 N N . ASP A 1 188 ? 1.969 2.304 -8.086 1.00 69.88 188 ASP A N 1
ATOM 1442 C CA . ASP A 1 188 ? 1.409 2.366 -9.439 1.00 69.88 188 ASP A CA 1
ATOM 1443 C C . ASP A 1 188 ? 1.721 1.128 -10.300 1.00 69.88 188 ASP A C 1
ATOM 1445 O O . ASP A 1 188 ? 1.398 1.082 -11.489 1.00 69.88 188 ASP A O 1
ATOM 1449 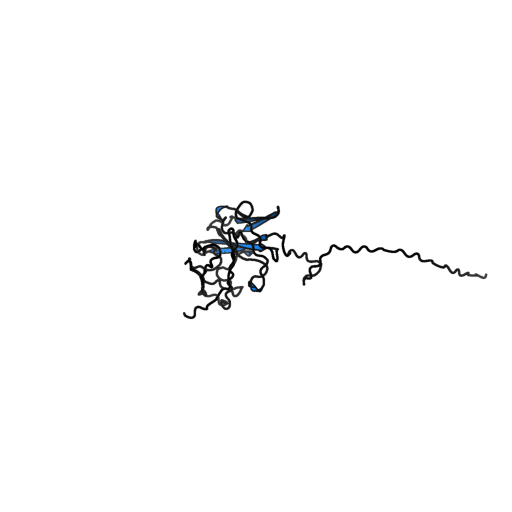N N . LEU A 1 189 ? 2.279 0.072 -9.701 1.00 85.69 189 LEU A N 1
ATOM 1450 C CA . LEU A 1 189 ? 2.513 -1.211 -10.369 1.00 85.69 189 LEU A CA 1
ATOM 1451 C C . LEU A 1 189 ? 1.257 -2.079 -10.361 1.00 85.69 189 LEU A C 1
ATOM 1453 O O . LEU A 1 189 ? 1.149 -3.046 -9.610 1.00 85.69 189 LEU A O 1
ATOM 1457 N N . ILE A 1 190 ? 0.301 -1.725 -11.216 1.00 87.44 190 ILE A N 1
ATOM 1458 C CA . ILE A 1 190 ? -0.953 -2.461 -11.393 1.00 87.44 190 ILE A CA 1
ATOM 1459 C C . ILE A 1 190 ? -0.930 -3.181 -12.744 1.00 87.44 190 ILE A C 1
ATOM 1461 O O . ILE A 1 190 ? -0.628 -2.582 -13.777 1.00 87.44 190 ILE A O 1
ATOM 1465 N N . ALA A 1 191 ? -1.278 -4.468 -12.744 1.00 90.12 191 ALA A N 1
ATOM 1466 C CA . ALA A 1 191 ? -1.436 -5.274 -13.950 1.00 90.12 191 ALA A CA 1
ATOM 1467 C C . ALA A 1 191 ? -2.774 -6.028 -13.928 1.00 90.12 191 ALA A C 1
ATOM 1469 O O . ALA A 1 191 ? -3.262 -6.419 -12.867 1.00 90.12 191 ALA A O 1
ATOM 1470 N N . GLY A 1 192 ? -3.370 -6.229 -15.105 1.00 89.00 192 GLY A N 1
ATOM 1471 C CA . GLY A 1 192 ? -4.713 -6.795 -15.257 1.00 89.00 192 GLY A CA 1
ATOM 1472 C C . GLY A 1 192 ? -5.762 -5.761 -15.704 1.00 89.00 192 GLY A C 1
ATOM 1473 O O . GLY A 1 192 ? -5.394 -4.721 -16.251 1.00 89.00 192 GLY A O 1
ATOM 1474 N N . PRO A 1 193 ? -7.069 -6.037 -15.521 1.00 90.12 193 PRO A N 1
ATOM 1475 C CA . PRO A 1 193 ? -7.635 -7.170 -14.785 1.00 90.12 193 PRO A CA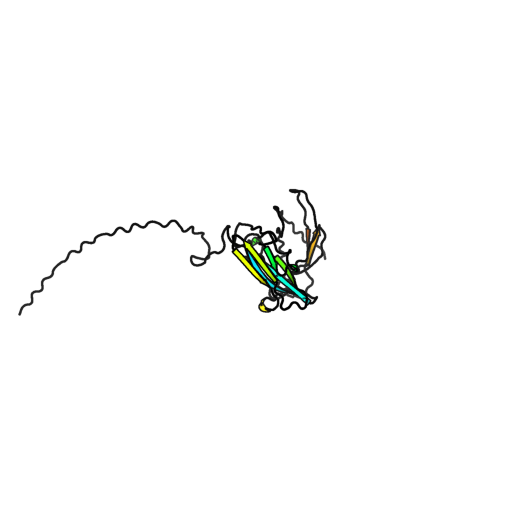 1
ATOM 1476 C C . PRO A 1 193 ? -7.363 -8.521 -15.460 1.00 90.12 193 PRO A C 1
ATOM 1478 O O . PRO A 1 193 ? -7.184 -8.606 -16.672 1.00 90.12 193 PRO A O 1
ATOM 1481 N N . ILE A 1 194 ? -7.372 -9.583 -14.659 1.00 89.56 194 ILE A N 1
ATOM 1482 C CA . ILE A 1 194 ? -7.324 -10.984 -15.101 1.00 89.56 194 ILE A CA 1
ATOM 1483 C C . ILE A 1 194 ? -8.493 -11.741 -14.482 1.00 89.56 194 ILE A C 1
ATOM 1485 O O . ILE A 1 194 ? -9.039 -11.333 -13.457 1.00 89.56 194 ILE A O 1
ATOM 1489 N N . SER A 1 195 ? -8.920 -12.825 -15.119 1.00 88.88 195 SER A N 1
ATOM 1490 C CA . SER A 1 195 ? -10.043 -13.638 -14.653 1.00 88.88 195 SER A CA 1
ATOM 1491 C C . SER A 1 195 ? -9.651 -15.105 -14.633 1.00 88.88 195 SER A C 1
ATOM 1493 O O . SER A 1 195 ? -9.010 -15.592 -15.560 1.00 88.88 195 SER A O 1
ATOM 1495 N N . ALA A 1 196 ? -10.066 -15.797 -13.578 1.00 88.69 196 ALA A N 1
ATOM 1496 C CA . ALA A 1 196 ? -9.913 -17.233 -13.413 1.00 88.69 196 ALA A CA 1
ATOM 1497 C C . ALA A 1 196 ? -11.201 -17.805 -12.811 1.00 88.69 196 ALA A C 1
ATOM 1499 O O . ALA A 1 196 ? -11.949 -17.098 -12.129 1.00 88.69 196 ALA A O 1
ATOM 1500 N N . GLU A 1 197 ? -11.472 -19.080 -13.073 1.00 91.25 197 GLU A N 1
ATOM 1501 C CA . GLU A 1 197 ? -12.575 -19.784 -12.422 1.00 91.25 197 GLU A CA 1
ATOM 1502 C C . GLU A 1 197 ? -12.253 -20.020 -10.941 1.00 91.25 197 GLU A C 1
ATOM 1504 O O . GLU A 1 197 ? -11.105 -20.268 -10.570 1.00 91.25 197 GLU A O 1
ATOM 1509 N N . ALA A 1 198 ? -13.265 -19.959 -10.073 1.00 90.00 198 ALA A N 1
ATOM 1510 C CA . ALA A 1 198 ? -13.066 -20.188 -8.646 1.00 90.00 198 ALA A CA 1
ATOM 1511 C C . ALA A 1 198 ? -12.484 -21.591 -8.393 1.00 90.00 198 ALA A C 1
ATOM 1513 O O . ALA A 1 198 ? -13.062 -22.599 -8.795 1.00 90.00 198 ALA A O 1
ATOM 1514 N N . GLY A 1 199 ? -11.339 -21.645 -7.708 1.00 89.38 199 GLY A N 1
ATOM 1515 C CA . GLY A 1 199 ? -10.610 -22.885 -7.429 1.00 89.38 199 GLY A CA 1
ATOM 1516 C C . GLY A 1 199 ? -9.655 -23.335 -8.540 1.00 89.38 199 GLY A C 1
ATOM 1517 O O . GLY A 1 199 ? -8.855 -24.238 -8.296 1.00 89.38 199 GLY A O 1
ATOM 1518 N N . ALA A 1 200 ? -9.682 -22.708 -9.721 1.00 91.31 200 ALA A N 1
ATOM 1519 C CA . ALA A 1 200 ? -8.648 -22.907 -10.728 1.00 91.31 200 ALA A CA 1
ATOM 1520 C C . ALA A 1 200 ? -7.393 -22.092 -10.352 1.00 91.31 200 ALA A C 1
ATOM 1522 O O . ALA A 1 200 ? -7.518 -20.915 -10.001 1.00 91.31 200 ALA A O 1
ATOM 1523 N N . PRO A 1 201 ? -6.186 -22.686 -10.400 1.00 89.62 201 PRO A N 1
ATOM 1524 C CA . PRO A 1 201 ? -4.956 -21.946 -10.151 1.00 89.62 201 PRO A CA 1
ATOM 1525 C C . PRO A 1 201 ? -4.711 -20.910 -11.254 1.00 89.62 201 PRO A C 1
ATOM 1527 O O . PRO A 1 201 ? -5.047 -21.131 -12.418 1.00 89.62 201 PRO A O 1
ATOM 1530 N N . LEU A 1 202 ? -4.097 -19.792 -10.872 1.00 89.31 202 LEU A N 1
ATOM 1531 C CA . LEU A 1 202 ? -3.692 -18.715 -11.767 1.00 89.31 202 LEU A CA 1
ATOM 1532 C C . LEU A 1 202 ? -2.217 -18.408 -11.531 1.00 89.31 202 LEU A C 1
ATOM 1534 O O . LEU A 1 202 ? -1.834 -18.034 -10.421 1.00 89.31 202 LEU A O 1
ATOM 1538 N N . ASP A 1 203 ? -1.407 -18.563 -12.573 1.00 88.88 203 ASP A N 1
ATOM 1539 C CA . ASP A 1 203 ? 0.020 -18.277 -12.497 1.00 88.88 203 ASP A CA 1
ATOM 1540 C C . ASP A 1 203 ? 0.254 -16.767 -12.592 1.00 88.88 203 ASP A C 1
ATOM 1542 O O . ASP A 1 203 ? -0.186 -16.113 -13.537 1.00 88.88 203 ASP A O 1
ATOM 1546 N N . LEU A 1 204 ? 0.972 -16.220 -11.611 1.00 88.56 204 LEU A N 1
ATOM 1547 C CA . LEU A 1 204 ? 1.418 -14.830 -11.593 1.00 88.56 204 LEU A CA 1
ATOM 1548 C C . LEU A 1 204 ? 2.934 -14.798 -11.695 1.00 88.56 204 LEU A C 1
ATOM 1550 O O . LEU A 1 204 ? 3.633 -15.516 -10.975 1.00 88.56 204 LEU A O 1
ATOM 1554 N N . ARG A 1 205 ? 3.456 -13.946 -12.576 1.00 90.44 205 ARG A N 1
ATOM 1555 C CA . ARG A 1 205 ? 4.902 -13.804 -12.770 1.00 90.44 205 ARG A CA 1
ATOM 1556 C C . ARG A 1 205 ? 5.313 -12.351 -12.665 1.00 90.44 205 ARG A C 1
ATOM 1558 O O . ARG A 1 205 ? 4.711 -11.486 -13.296 1.00 90.44 205 ARG A O 1
ATOM 1565 N N . ILE A 1 206 ? 6.383 -12.110 -11.917 1.00 91.00 206 ILE A N 1
ATOM 1566 C CA . ILE A 1 206 ? 7.059 -10.817 -11.843 1.00 91.00 206 ILE A CA 1
ATOM 1567 C C . ILE A 1 206 ? 8.526 -10.983 -12.231 1.00 91.00 206 ILE A C 1
ATOM 1569 O O . ILE A 1 206 ? 9.123 -12.027 -11.968 1.00 91.00 206 ILE A O 1
ATOM 1573 N N . SER A 1 207 ? 9.120 -9.956 -12.828 1.00 91.06 207 SER A N 1
ATOM 1574 C CA . SER A 1 207 ? 10.573 -9.816 -12.893 1.00 91.06 207 SER A CA 1
ATOM 1575 C C . SER A 1 207 ? 11.040 -8.915 -11.764 1.00 91.06 207 SER A C 1
ATOM 1577 O O . SER A 1 207 ? 10.428 -7.874 -11.520 1.00 91.06 207 SER A O 1
ATOM 1579 N N . VAL A 1 208 ? 12.147 -9.289 -11.128 1.00 89.62 208 VAL A N 1
ATOM 1580 C CA . VAL A 1 208 ? 12.859 -8.436 -10.178 1.00 89.62 208 VAL A CA 1
ATOM 1581 C C . VAL A 1 208 ? 14.291 -8.279 -10.666 1.00 89.62 208 VAL A C 1
ATOM 1583 O O . VAL A 1 208 ? 14.976 -9.279 -10.870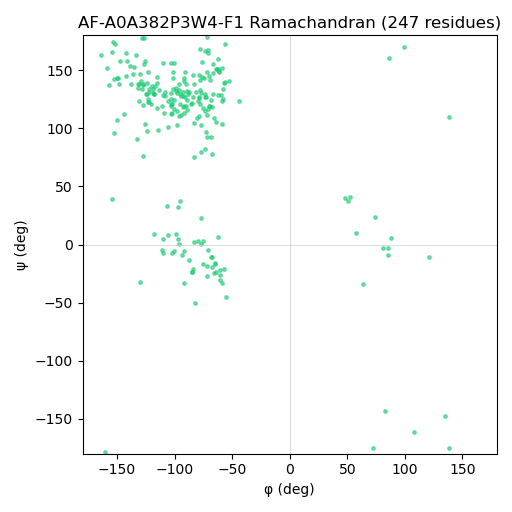 1.00 89.62 208 VAL A O 1
ATOM 1586 N N . VAL A 1 209 ? 14.722 -7.040 -10.887 1.00 88.12 209 VAL A N 1
ATOM 1587 C CA . VAL A 1 209 ? 16.029 -6.732 -11.482 1.00 88.12 209 VAL A CA 1
ATOM 1588 C C . VAL A 1 209 ? 16.783 -5.749 -10.593 1.00 88.12 209 VAL A C 1
ATOM 1590 O O . VAL A 1 209 ? 16.198 -4.791 -10.077 1.00 88.12 209 VAL A O 1
ATOM 1593 N N . GLU A 1 210 ? 18.078 -6.005 -10.407 1.00 86.25 210 GLU A N 1
ATOM 1594 C CA . GLU A 1 210 ? 18.986 -5.085 -9.724 1.00 86.25 210 GLU A CA 1
ATOM 1595 C C . GLU A 1 210 ? 19.017 -3.747 -10.472 1.00 86.25 210 GLU A C 1
ATOM 1597 O O . GLU A 1 210 ? 19.171 -3.731 -11.696 1.00 86.25 210 GLU A O 1
ATOM 1602 N N . PRO A 1 211 ? 18.821 -2.611 -9.788 1.00 85.75 211 PRO A N 1
ATOM 1603 C CA . PRO A 1 211 ? 18.911 -1.326 -10.451 1.00 85.75 211 PRO A CA 1
ATOM 1604 C C . PRO A 1 211 ? 20.372 -0.947 -10.695 1.00 85.75 211 PRO A C 1
ATOM 1606 O O . PRO A 1 211 ? 21.220 -1.145 -9.831 1.00 85.75 211 PRO A O 1
ATOM 1609 N N . ASP A 1 212 ? 20.638 -0.288 -11.820 1.00 84.56 212 ASP A N 1
ATOM 1610 C CA . ASP A 1 212 ? 21.870 0.484 -11.975 1.00 84.56 212 ASP A CA 1
ATOM 1611 C C . ASP A 1 212 ? 21.799 1.715 -11.051 1.00 84.56 212 ASP A C 1
ATOM 1613 O O . ASP A 1 212 ? 20.845 2.505 -11.117 1.00 84.56 212 ASP A O 1
ATOM 1617 N N . THR A 1 213 ? 22.737 1.825 -10.111 1.00 80.81 213 THR A N 1
ATOM 1618 C CA . THR A 1 213 ? 22.769 2.889 -9.101 1.00 80.81 213 THR A CA 1
ATOM 1619 C C . THR A 1 213 ? 24.190 3.176 -8.632 1.00 80.81 213 THR A C 1
ATOM 1621 O O . THR A 1 213 ? 24.988 2.269 -8.417 1.00 80.81 213 THR A O 1
ATOM 1624 N N . ASP A 1 214 ? 24.475 4.456 -8.393 1.00 79.75 214 ASP A N 1
ATOM 1625 C CA . ASP A 1 214 ? 25.741 4.917 -7.817 1.00 79.75 214 ASP A CA 1
ATOM 1626 C C . ASP A 1 214 ? 25.827 4.682 -6.297 1.00 79.75 214 ASP A C 1
ATOM 1628 O O . ASP A 1 214 ? 26.813 5.073 -5.668 1.00 79.75 214 ASP A O 1
ATOM 1632 N N . ASN A 1 215 ? 24.800 4.093 -5.667 1.00 79.19 215 ASN A N 1
ATOM 1633 C CA . ASN A 1 215 ? 24.831 3.777 -4.242 1.00 79.19 215 ASN A CA 1
ATOM 1634 C C . ASN A 1 215 ? 25.907 2.705 -3.971 1.00 79.19 215 ASN A C 1
ATOM 1636 O O . ASN A 1 215 ? 25.683 1.537 -4.285 1.00 79.19 215 ASN A O 1
ATOM 1640 N N . PRO A 1 216 ? 27.038 3.045 -3.317 1.00 70.94 216 PRO A N 1
ATOM 1641 C CA . PRO A 1 216 ? 28.136 2.100 -3.093 1.00 70.94 216 PRO A CA 1
ATOM 1642 C C . PRO A 1 216 ? 27.754 0.967 -2.131 1.00 70.94 216 PRO A C 1
ATOM 1644 O O . PRO A 1 216 ? 28.496 -0.001 -1.983 1.00 70.94 216 PRO A O 1
ATOM 1647 N N . ASN A 1 217 ? 26.602 1.101 -1.467 1.00 71.56 217 ASN A N 1
ATOM 1648 C CA . ASN A 1 217 ? 26.029 0.121 -0.567 1.00 71.56 217 ASN A CA 1
ATOM 1649 C C . ASN A 1 217 ? 24.817 -0.590 -1.196 1.00 71.56 217 ASN A C 1
ATOM 1651 O O . ASN A 1 217 ? 23.861 -0.910 -0.482 1.00 71.56 217 ASN A O 1
ATOM 1655 N N . SER A 1 218 ? 24.806 -0.800 -2.516 1.00 66.00 218 SER A N 1
ATOM 1656 C CA . SER A 1 218 ? 23.777 -1.579 -3.213 1.00 66.00 218 SER A CA 1
ATOM 1657 C C . SER A 1 218 ? 23.861 -3.061 -2.823 1.00 66.00 218 SER A C 1
ATOM 1659 O O . SER A 1 218 ? 24.399 -3.902 -3.535 1.00 66.00 218 SER A O 1
ATOM 1661 N N . GLY A 1 219 ? 23.352 -3.400 -1.639 1.00 64.00 219 GLY A N 1
ATOM 1662 C CA . GLY A 1 219 ? 23.210 -4.781 -1.198 1.00 64.00 219 GLY A CA 1
ATOM 1663 C C . GLY A 1 219 ? 22.059 -5.456 -1.937 1.00 64.00 219 GLY A C 1
ATOM 1664 O O . GLY A 1 219 ? 20.958 -5.544 -1.396 1.00 64.00 219 GLY A O 1
ATOM 1665 N N . PHE A 1 220 ? 22.293 -5.935 -3.161 1.00 70.81 220 PHE A N 1
ATOM 1666 C CA . PHE A 1 220 ? 21.318 -6.716 -3.933 1.00 70.81 220 PHE A CA 1
ATOM 1667 C C . PHE A 1 220 ? 21.515 -8.232 -3.770 1.00 70.81 220 PHE A C 1
ATOM 1669 O O . PHE A 1 220 ? 21.375 -9.023 -4.694 1.00 70.81 220 PHE A O 1
ATOM 1676 N N . GLU A 1 221 ? 21.870 -8.670 -2.563 1.00 66.25 221 GLU A N 1
ATOM 1677 C CA . GLU A 1 221 ? 22.186 -10.080 -2.297 1.00 66.25 221 GLU A CA 1
ATOM 1678 C C . GLU A 1 221 ? 20.939 -10.925 -2.008 1.00 66.25 221 GLU A C 1
ATOM 1680 O O . GLU A 1 221 ? 20.948 -12.147 -2.170 1.00 66.25 221 GLU A O 1
ATOM 1685 N N . ARG A 1 222 ? 19.852 -10.287 -1.552 1.00 70.12 222 ARG A N 1
ATOM 1686 C CA . ARG A 1 222 ? 18.615 -10.974 -1.175 1.00 70.12 222 ARG A CA 1
ATOM 1687 C C . ARG A 1 222 ? 17.385 -10.150 -1.529 1.00 70.12 222 ARG A C 1
ATOM 1689 O O . ARG A 1 222 ? 17.086 -9.153 -0.879 1.00 70.12 222 ARG A O 1
ATOM 1696 N N . VAL A 1 223 ? 16.616 -10.649 -2.491 1.00 75.31 223 VAL A N 1
ATOM 1697 C CA . VAL A 1 223 ? 15.265 -10.167 -2.786 1.00 75.31 223 VAL A CA 1
ATOM 1698 C C . VAL A 1 223 ? 14.261 -11.042 -2.048 1.00 75.31 223 VAL A C 1
ATOM 1700 O O . VAL A 1 223 ? 14.189 -12.253 -2.263 1.00 75.31 223 VAL A O 1
ATOM 1703 N N . LEU A 1 224 ? 13.459 -10.422 -1.188 1.00 77.50 224 LEU A N 1
ATOM 1704 C CA . LEU A 1 224 ? 12.288 -11.063 -0.613 1.00 77.50 224 LEU A CA 1
ATOM 1705 C C . LEU A 1 224 ? 11.044 -10.646 -1.392 1.00 77.50 224 LEU A C 1
ATOM 1707 O O . LEU A 1 224 ? 10.804 -9.459 -1.594 1.00 77.50 224 LEU A O 1
ATOM 1711 N N . THR A 1 225 ? 10.245 -11.629 -1.788 1.00 81.81 225 THR A N 1
ATOM 1712 C CA . THR A 1 225 ? 8.948 -11.409 -2.425 1.00 81.81 225 THR A CA 1
ATOM 1713 C C . THR A 1 225 ? 7.875 -12.015 -1.543 1.00 81.81 225 THR A C 1
ATOM 1715 O O . THR A 1 225 ? 7.979 -13.177 -1.154 1.00 81.81 225 THR A O 1
ATOM 1718 N N . ILE A 1 226 ? 6.845 -11.232 -1.244 1.00 83.06 226 ILE A N 1
ATOM 1719 C CA . ILE A 1 226 ? 5.683 -11.674 -0.479 1.00 83.06 226 ILE A CA 1
ATOM 1720 C C . ILE A 1 226 ? 4.459 -11.387 -1.334 1.00 83.06 226 ILE A C 1
ATOM 1722 O O . ILE A 1 226 ? 4.299 -10.275 -1.833 1.00 83.06 226 ILE A O 1
ATOM 1726 N N . TRP A 1 227 ? 3.606 -12.392 -1.493 1.00 87.75 227 TRP A N 1
ATOM 1727 C CA . TRP A 1 227 ? 2.310 -12.241 -2.135 1.00 87.75 227 TRP A CA 1
ATOM 1728 C C . TRP A 1 227 ? 1.228 -12.201 -1.068 1.00 87.75 227 TRP A C 1
ATOM 1730 O O . TRP A 1 227 ? 1.139 -13.098 -0.228 1.00 87.75 227 TRP A O 1
ATOM 1740 N N . THR A 1 228 ? 0.412 -11.154 -1.094 1.00 89.19 228 THR A N 1
ATOM 1741 C CA . THR A 1 228 ? -0.675 -10.959 -0.139 1.00 89.19 228 THR A CA 1
ATOM 1742 C C . THR A 1 228 ? -1.931 -10.519 -0.872 1.00 89.19 228 THR A C 1
ATOM 1744 O O . THR A 1 228 ? -1.884 -9.920 -1.949 1.00 89.19 228 THR A O 1
ATOM 1747 N N . LYS A 1 229 ? -3.089 -10.839 -0.296 1.00 93.69 229 LYS A N 1
ATOM 1748 C CA . LYS A 1 229 ? -4.352 -10.284 -0.763 1.00 93.69 229 LYS A CA 1
ATOM 1749 C C . LYS A 1 229 ? -4.398 -8.827 -0.310 1.00 93.69 229 LYS A C 1
ATOM 1751 O O . LYS A 1 229 ? -4.439 -8.571 0.885 1.00 93.69 229 LYS A O 1
ATOM 1756 N N . HIS A 1 230 ? -4.396 -7.891 -1.254 1.00 93.88 230 HIS A N 1
ATOM 1757 C CA . HIS A 1 230 ? -4.442 -6.461 -0.932 1.00 93.88 230 HIS A CA 1
ATOM 1758 C C . HIS A 1 230 ? -5.872 -5.980 -0.659 1.00 93.88 230 HIS A C 1
ATOM 1760 O O . HIS A 1 230 ? -6.157 -5.375 0.373 1.00 93.88 230 HIS A O 1
ATOM 1766 N N . GLN A 1 231 ? -6.797 -6.294 -1.572 1.00 94.44 231 GLN A N 1
ATOM 1767 C CA . GLN A 1 231 ? -8.184 -5.833 -1.524 1.00 94.44 231 GLN A CA 1
ATOM 1768 C C . GLN A 1 231 ? -9.191 -6.894 -1.986 1.00 94.44 231 GLN A C 1
ATOM 1770 O O . GLN A 1 231 ? -8.839 -7.868 -2.653 1.00 94.44 231 GLN A O 1
ATOM 1775 N N . GLY A 1 232 ? -10.466 -6.654 -1.671 1.00 92.06 232 GLY A N 1
ATOM 1776 C CA . GLY A 1 232 ? -11.619 -7.330 -2.269 1.00 92.06 232 GLY A CA 1
ATOM 1777 C C . GLY A 1 232 ? -12.206 -8.472 -1.430 1.00 92.06 232 GLY A C 1
ATOM 1778 O O . GLY A 1 232 ? -11.631 -8.876 -0.418 1.00 92.06 232 GLY A O 1
ATOM 1779 N N . PRO A 1 233 ? -13.381 -8.996 -1.812 1.00 89.44 233 PRO A N 1
ATOM 1780 C CA . PRO A 1 233 ? -14.000 -10.141 -1.149 1.00 89.44 233 PRO A CA 1
ATOM 1781 C C . PRO A 1 233 ? -13.349 -11.469 -1.570 1.00 89.44 233 PRO A C 1
ATOM 1783 O O . PRO A 1 233 ? -12.608 -11.538 -2.547 1.00 89.44 233 PRO A O 1
ATOM 1786 N N . GLY A 1 234 ? -13.679 -12.543 -0.851 1.00 89.12 234 GLY A N 1
ATOM 1787 C CA . GLY A 1 234 ? -13.251 -13.904 -1.185 1.00 89.12 234 GLY A CA 1
ATOM 1788 C C . GLY A 1 234 ? -11.885 -14.286 -0.617 1.00 89.12 234 GLY A C 1
ATOM 1789 O O . GLY A 1 234 ? -11.084 -13.439 -0.220 1.00 89.12 234 GLY A O 1
ATOM 1790 N N . GLU A 1 235 ? -11.635 -15.588 -0.537 1.00 89.44 235 GLU A N 1
ATOM 1791 C CA . GLU A 1 235 ? -10.370 -16.130 -0.049 1.00 89.44 235 GLU A CA 1
ATOM 1792 C C . GLU A 1 235 ? -9.372 -16.255 -1.206 1.00 89.44 235 GLU A C 1
ATOM 1794 O O . GLU A 1 235 ? -9.699 -16.801 -2.259 1.00 89.44 235 GLU A O 1
ATOM 1799 N N . VAL A 1 236 ? -8.147 -15.768 -0.999 1.00 90.62 236 VAL A N 1
ATOM 1800 C CA . VAL A 1 236 ? -7.029 -15.925 -1.937 1.00 90.62 236 VAL A CA 1
ATOM 1801 C C . VAL A 1 236 ? -5.936 -16.707 -1.230 1.00 90.62 236 VAL A C 1
ATOM 1803 O O . VAL A 1 236 ? -5.540 -16.365 -0.117 1.00 90.62 236 VAL A O 1
ATOM 1806 N N . ARG A 1 237 ? -5.444 -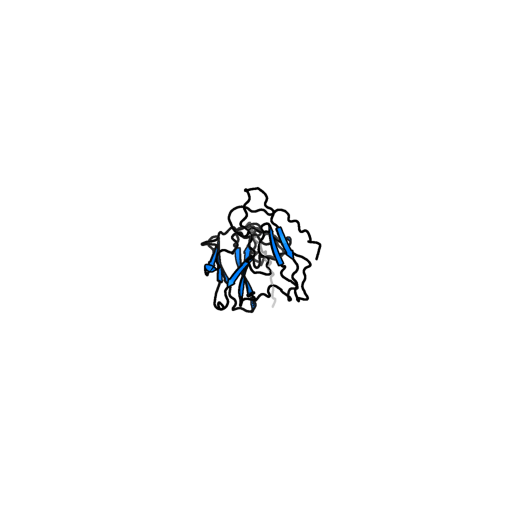17.758 -1.884 1.00 88.81 237 ARG A N 1
ATOM 1807 C CA . ARG A 1 237 ? -4.314 -18.555 -1.406 1.00 88.81 237 ARG A CA 1
ATOM 1808 C C . ARG A 1 237 ? -3.194 -18.480 -2.424 1.00 88.81 237 ARG A C 1
ATOM 1810 O O . ARG A 1 237 ? -3.419 -18.729 -3.604 1.00 88.81 237 ARG A O 1
ATOM 1817 N N . PHE A 1 238 ? -1.996 -18.182 -1.948 1.00 87.62 238 PHE A N 1
ATOM 1818 C CA . PHE A 1 238 ? -0.793 -18.214 -2.765 1.00 87.62 238 PHE A CA 1
ATOM 1819 C C . PHE A 1 238 ? -0.107 -19.568 -2.586 1.00 87.62 238 PHE A C 1
ATOM 1821 O O . PHE A 1 238 ? 0.068 -20.043 -1.462 1.00 87.62 238 PHE A O 1
ATOM 1828 N N . GLY A 1 239 ? 0.226 -20.215 -3.703 1.00 81.75 239 GLY A N 1
ATOM 1829 C CA . GLY A 1 239 ? 1.033 -21.431 -3.703 1.00 81.75 239 GLY A CA 1
ATOM 1830 C C . GLY A 1 239 ? 2.497 -21.143 -3.361 1.00 81.75 239 GLY A C 1
ATOM 1831 O O . GLY A 1 239 ? 2.900 -19.994 -3.178 1.00 81.75 239 GLY A O 1
ATOM 1832 N N . SER A 1 240 ? 3.316 -22.194 -3.303 1.00 74.50 240 SER A N 1
ATOM 1833 C CA . SER A 1 240 ? 4.771 -22.028 -3.267 1.00 74.50 240 SER A CA 1
ATOM 1834 C C . SER A 1 240 ? 5.235 -21.261 -4.502 1.00 74.50 240 SER A C 1
ATOM 1836 O O . SER A 1 240 ? 4.834 -21.600 -5.614 1.00 74.50 240 SER A O 1
ATOM 1838 N N . TYR A 1 241 ? 6.097 -20.269 -4.311 1.00 69.94 241 TYR A N 1
ATOM 1839 C CA . TYR A 1 241 ? 6.725 -19.565 -5.418 1.00 69.94 241 TYR A CA 1
ATOM 1840 C C . TYR A 1 241 ? 8.048 -20.238 -5.794 1.00 69.94 241 TYR A C 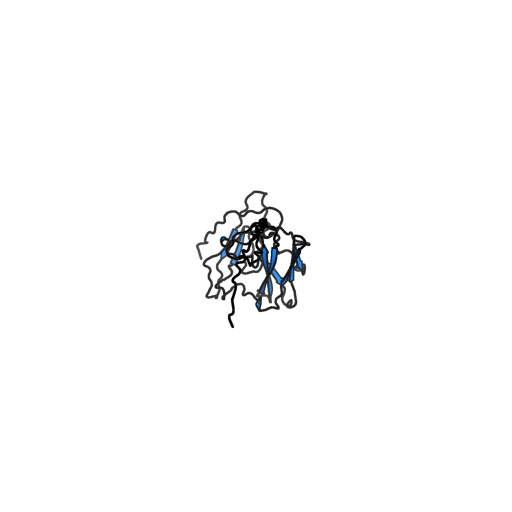1
ATOM 1842 O O . TYR A 1 241 ? 8.761 -20.769 -4.941 1.00 69.94 241 TYR A O 1
ATOM 1850 N N . GLU A 1 242 ? 8.390 -20.175 -7.074 1.00 65.56 242 GLU A N 1
ATOM 1851 C CA . GLU A 1 242 ? 9.717 -20.513 -7.571 1.00 65.56 242 GLU A CA 1
ATOM 1852 C C . GLU A 1 242 ? 10.432 -19.209 -7.937 1.00 65.56 242 GLU A C 1
ATOM 1854 O O . GLU A 1 242 ? 9.919 -18.401 -8.710 1.00 65.56 242 GLU A O 1
ATOM 1859 N N . GLN A 1 243 ? 11.600 -18.970 -7.341 1.00 67.06 243 GLN A N 1
ATOM 1860 C CA . GLN A 1 243 ? 12.500 -17.901 -7.767 1.00 67.06 243 GLN A CA 1
ATOM 1861 C C . GLN A 1 243 ? 13.567 -18.525 -8.657 1.00 67.06 243 GLN A C 1
ATOM 1863 O O . GLN A 1 243 ? 14.495 -19.170 -8.170 1.00 67.06 243 GLN A O 1
ATOM 1868 N N . THR A 1 244 ? 13.437 -18.338 -9.964 1.00 62.44 244 THR A N 1
ATOM 1869 C CA . THR A 1 244 ? 14.489 -18.704 -10.911 1.00 62.44 244 THR A CA 1
ATOM 1870 C C . THR A 1 244 ? 15.374 -17.479 -11.133 1.00 62.44 244 THR A C 1
ATOM 1872 O O . THR A 1 244 ? 14.873 -16.467 -11.629 1.00 62.44 244 THR A O 1
ATOM 1875 N N . PRO A 1 245 ? 16.677 -17.522 -10.795 1.00 61.44 245 PRO A N 1
ATOM 1876 C CA . PRO A 1 245 ? 17.599 -16.483 -11.224 1.00 61.44 245 PRO A CA 1
ATOM 1877 C C . PRO A 1 245 ? 17.570 -16.426 -12.749 1.00 61.44 245 PRO A C 1
ATOM 1879 O O . PRO A 1 245 ? 17.788 -17.445 -13.409 1.00 61.44 245 PRO A O 1
ATOM 1882 N N . VAL A 1 246 ? 17.305 -15.255 -13.319 1.00 53.97 246 VAL A N 1
ATOM 1883 C CA . VAL A 1 246 ? 17.520 -15.064 -14.752 1.00 53.97 246 VAL A CA 1
ATOM 1884 C C . VAL A 1 246 ? 19.032 -15.006 -14.946 1.00 53.97 246 VAL A C 1
ATOM 1886 O O . VAL A 1 246 ? 19.668 -13.988 -14.696 1.00 53.97 246 VAL A O 1
ATOM 1889 N N . SER A 1 247 ? 19.641 -16.134 -15.307 1.00 39.41 247 SER A N 1
ATOM 1890 C CA . SER A 1 247 ? 21.038 -16.169 -15.716 1.00 39.41 247 SER A CA 1
ATOM 1891 C C . SER A 1 247 ? 21.168 -15.521 -17.095 1.00 39.41 247 SER A C 1
ATOM 1893 O O . SER A 1 247 ? 20.718 -16.081 -18.092 1.00 39.41 247 SER A O 1
ATOM 1895 N N . GLY A 1 248 ? 21.807 -14.352 -17.165 1.00 35.88 248 GLY A N 1
ATOM 1896 C CA . GLY A 1 248 ? 22.266 -13.779 -18.432 1.00 35.88 248 GLY A CA 1
ATOM 1897 C C . GLY A 1 248 ? 22.036 -12.279 -18.575 1.00 35.88 248 GLY A C 1
ATOM 1898 O O . GLY A 1 248 ? 20.909 -11.839 -18.788 1.00 35.88 248 GLY A O 1
ATOM 1899 N N . GLY A 1 249 ? 23.147 -11.544 -18.535 1.00 33.97 249 GLY A N 1
ATOM 1900 C CA . GLY A 1 249 ? 23.301 -10.130 -18.863 1.00 33.97 249 GLY A CA 1
ATOM 1901 C C . GLY A 1 249 ? 24.737 -9.715 -18.610 1.00 33.97 249 GLY A C 1
ATOM 1902 O O . GLY A 1 249 ? 25.017 -9.372 -17.446 1.00 33.97 249 GLY A O 1
#

Secondary structure (DSSP, 8-state):
--------PPPPPPPPP---------------TT-SSS----BSSS-PEEEEEEEEEE-TTS-EEEEEEEEE-BSSPPEE--SBTTEEEESGGGTT-S-SEE--S--GGGT--SSEEEEEEEEEPTT-TT--EEEEEEETTEEEEEEE-SS-GGGBPP-SEEGGGTEEPPEEEEEETEEEEEETT-S----------TT-----EEEEEPPP---TT---S---------SSSS---------------

Organism: NCBI:txid408172

Solvent-accessible surface area (backbone atoms only — not comparable to full-atom values): 16035 Å² total; per-residue (Å²): 142,82,87,85,84,85,89,81,90,80,87,84,86,84,82,85,81,86,80,84,80,76,83,81,90,80,73,89,79,76,91,62,101,67,65,93,86,53,84,71,74,63,37,56,54,97,49,64,64,42,56,39,61,73,28,23,32,75,43,97,88,52,27,32,40,39,26,30,19,40,34,33,32,9,61,68,40,66,47,77,46,59,79,47,103,37,26,44,32,41,56,65,92,63,41,84,68,67,66,21,42,42,61,30,40,49,49,75,89,71,75,34,76,67,39,49,71,56,75,29,42,40,77,44,59,62,92,49,67,87,47,63,45,32,42,35,40,47,59,98,92,44,78,35,69,28,74,35,58,68,78,48,69,93,37,56,45,69,62,54,47,30,66,95,68,39,35,57,42,43,37,38,26,36,62,41,55,66,35,56,72,48,60,46,73,68,69,78,74,63,59,61,92,83,88,76,60,92,90,55,88,78,86,74,41,69,50,78,41,85,61,93,69,89,51,92,40,61,56,82,86,73,89,85,86,83,90,76,68,48,65,76,83,80,91,80,83,83,73,90,83,83,86,75,80,83,85,82,133

Radius of gyration: 29.19 Å; Cα contacts (8 Å, |Δi|>4): 408; chains: 1; bounding box: 46×46×124 Å

Foldseek 3Di:
DDDDDDDDDDDDDDDDDDDDDDDPPDDPDDDDPPDDPDDLLADQDDHDKAKDFLFKEADPQQKIKTFIWIADSHQHDKAFAAPDPFWFKPPRVQTDQFFRIADHQDDVVLVDHRTGTRSAIRIGHHPCQVDWMKIWGDDPNDIHIDITHHVDPVRYDDPPDDLVVLEHWWWKFKPVVGFDIDTRNHRRRDGDDDDDDVPDDDDTDMDTHQDDDPSPSHPPPDDRDDDDRGHDDDDDDDDDDDDDPPPDD

Mean predicted aligned error: 11.39 Å

Nearest PDB structures (foldseek):
  5lf5-assembly1_A-2  TM=4.970E-01  e=5.302E+00  Mus musculus
  5t89-assembly1_X  TM=2.139E-01  e=9.925E+00  Homo sapiens

Sequence (249 aa):
MERRVALALGVITTAAVSISAIPLQAQSFIPGAAGTEMVRNLRPSGQPVIPLFDGWYPNPDGSHGLCFGYFNLNLEEVLDIPLGPDNFIEPAEYDGMQPTNFLPVPSRLDGLDRRYYCTFSAIIPPGSESERVVWTLRHDGETYSVPAHISAEDYKIESPDQPGRNSVSPWVQFLDPAGPAGRGRNGDLIAGPISAEAGAPLDLRISVVEPDTDNPNSGFERVLTIWTKHQGPGEVRFGSYEQTPVSGG

pLDDT: mean 80.9, std 19.89, range [30.81, 98.81]